Protein AF-A0A9P7K162-F1 (afdb_monomer)

Structure (mmCIF, N/CA/C/O backbone):
data_AF-A0A9P7K162-F1
#
_entry.id   AF-A0A9P7K162-F1
#
loop_
_atom_site.group_PDB
_atom_site.id
_atom_site.type_symbol
_atom_site.label_atom_id
_atom_site.label_alt_id
_atom_site.label_comp_id
_atom_site.label_asym_id
_atom_site.label_entity_id
_atom_site.label_seq_id
_atom_site.pdbx_PDB_ins_code
_atom_site.Cartn_x
_atom_site.Cartn_y
_atom_site.Cartn_z
_atom_site.occupancy
_atom_site.B_iso_or_equiv
_atom_site.auth_seq_id
_atom_site.auth_comp_id
_atom_site.auth_asym_id
_atom_site.auth_atom_id
_atom_site.pdbx_PDB_model_num
ATOM 1 N N . MET A 1 1 ? -7.505 -52.583 -30.368 1.00 38.47 1 MET A N 1
ATOM 2 C CA . MET A 1 1 ? -8.325 -51.410 -29.999 1.00 38.47 1 MET A CA 1
ATOM 3 C C . MET A 1 1 ? -7.820 -50.864 -28.676 1.00 38.47 1 MET A C 1
ATOM 5 O O . MET A 1 1 ? -8.113 -51.449 -27.647 1.00 38.47 1 MET A O 1
ATOM 9 N N . ILE A 1 2 ? -7.042 -49.783 -28.712 1.00 32.56 2 ILE A N 1
ATOM 10 C CA . ILE A 1 2 ? -6.886 -48.857 -27.585 1.00 32.56 2 ILE A CA 1
ATOM 11 C C . ILE A 1 2 ? -6.979 -47.473 -28.225 1.00 32.56 2 ILE A C 1
ATOM 13 O O . ILE A 1 2 ? -6.066 -47.031 -28.917 1.00 32.56 2 ILE A O 1
ATOM 17 N N . THR A 1 3 ? -8.145 -46.851 -28.108 1.00 40.03 3 THR A N 1
ATOM 18 C CA . THR A 1 3 ? -8.385 -45.465 -28.507 1.00 40.03 3 THR A CA 1
ATOM 19 C C . THR A 1 3 ? -7.685 -44.563 -27.498 1.00 40.03 3 THR A C 1
ATOM 21 O O . THR A 1 3 ? -8.200 -44.341 -26.403 1.00 40.03 3 THR A O 1
ATOM 24 N N . GLY A 1 4 ? -6.489 -44.083 -27.840 1.00 37.25 4 GLY A N 1
ATOM 25 C CA . GLY A 1 4 ? -5.822 -43.023 -27.091 1.00 37.25 4 GLY A CA 1
ATOM 26 C C . GLY A 1 4 ? -6.618 -41.733 -27.252 1.00 37.25 4 GLY A C 1
ATOM 27 O O . GLY A 1 4 ? -6.646 -41.154 -28.335 1.00 37.25 4 GLY A O 1
ATOM 28 N N . LEU A 1 5 ? -7.310 -41.325 -26.190 1.00 39.50 5 LEU A N 1
ATOM 29 C CA . LEU A 1 5 ? -7.964 -40.026 -26.082 1.00 39.50 5 LEU A CA 1
ATOM 30 C C . LEU A 1 5 ? -6.935 -38.937 -26.395 1.00 39.50 5 LEU A C 1
ATOM 32 O O . LEU A 1 5 ? -5.972 -38.748 -25.653 1.00 39.50 5 LEU A O 1
ATOM 36 N N . GLY A 1 6 ? -7.129 -38.249 -27.519 1.00 42.94 6 GLY A N 1
ATOM 37 C CA . GLY A 1 6 ? -6.360 -37.072 -27.886 1.00 42.94 6 GLY A CA 1
ATOM 38 C C . GLY A 1 6 ? -6.655 -35.948 -26.904 1.00 42.94 6 GLY A C 1
ATOM 39 O O . GLY A 1 6 ? -7.549 -35.136 -27.135 1.00 42.94 6 GLY A O 1
ATOM 40 N N . PHE A 1 7 ? -5.905 -35.896 -25.808 1.00 40.34 7 PHE A N 1
ATOM 41 C CA . PHE A 1 7 ? -5.784 -34.684 -25.015 1.00 40.34 7 PHE A CA 1
ATOM 42 C C . PHE A 1 7 ? -5.061 -33.653 -25.887 1.00 40.34 7 PHE A C 1
ATOM 44 O O . PHE A 1 7 ? -3.840 -33.664 -26.007 1.00 40.34 7 PHE A O 1
ATOM 51 N N . ARG A 1 8 ? -5.825 -32.785 -26.559 1.00 44.56 8 ARG A N 1
ATOM 52 C CA . ARG A 1 8 ? -5.277 -31.532 -27.081 1.00 44.56 8 ARG A CA 1
ATOM 53 C C . ARG A 1 8 ? -4.896 -30.697 -25.866 1.00 44.56 8 ARG A C 1
ATOM 55 O O . ARG A 1 8 ? -5.779 -30.244 -25.142 1.00 44.56 8 ARG A O 1
ATOM 62 N N . GLU A 1 9 ? -3.599 -30.529 -25.632 1.00 55.94 9 GLU A N 1
ATOM 63 C CA . GLU A 1 9 ? -3.117 -29.518 -24.695 1.00 55.94 9 GLU A CA 1
ATOM 64 C C . GLU A 1 9 ? -3.752 -28.167 -25.074 1.00 55.94 9 GLU A C 1
ATOM 66 O O . GLU A 1 9 ? -3.799 -27.829 -26.264 1.00 55.94 9 GLU A O 1
ATOM 71 N N . PRO A 1 10 ? -4.310 -27.411 -24.112 1.00 58.62 10 PRO A N 1
ATOM 72 C CA . PRO A 1 10 ? -4.940 -26.138 -24.416 1.00 58.62 10 PRO A CA 1
ATOM 73 C C . PRO A 1 10 ? -3.880 -25.175 -24.954 1.00 58.62 10 PRO A C 1
ATOM 75 O O . PRO A 1 10 ? -2.989 -24.726 -24.233 1.00 58.62 10 PRO A O 1
ATOM 78 N N . MET A 1 11 ? -3.967 -24.862 -26.246 1.00 58.84 11 MET A N 1
ATOM 79 C CA . MET A 1 11 ? -3.062 -23.918 -26.883 1.00 58.84 11 MET A CA 1
ATOM 80 C C . MET A 1 11 ? -3.394 -22.502 -26.402 1.00 58.84 11 MET A C 1
ATOM 82 O O . MET A 1 11 ? -4.433 -21.940 -26.740 1.00 58.84 11 MET A O 1
ATOM 86 N N . VAL A 1 12 ? -2.515 -21.931 -25.577 1.00 61.34 12 VAL A N 1
ATOM 87 C CA . VAL A 1 12 ? -2.727 -20.617 -24.939 1.00 61.34 12 VAL A CA 1
ATOM 88 C C . VAL A 1 12 ? -2.515 -19.450 -25.925 1.00 61.34 12 VAL A C 1
ATOM 90 O O . VAL A 1 12 ? -3.065 -18.353 -25.749 1.00 61.34 12 VAL A O 1
ATOM 93 N N . ASP A 1 13 ? -1.725 -19.662 -26.983 1.00 63.75 13 ASP A N 1
ATOM 94 C CA . ASP A 1 13 ? -1.467 -18.670 -28.031 1.00 63.75 13 ASP A CA 1
ATOM 95 C C . ASP A 1 13 ? -1.077 -19.314 -29.370 1.00 63.75 13 ASP A C 1
ATOM 97 O O . ASP A 1 13 ? -0.232 -20.202 -29.398 1.00 63.75 13 ASP A O 1
ATOM 101 N N . GLU A 1 14 ? -1.667 -18.830 -30.468 1.00 63.38 14 GLU A N 1
ATOM 102 C CA . GLU A 1 14 ? -1.291 -19.176 -31.851 1.00 63.38 14 GLU A CA 1
ATOM 103 C C . GLU A 1 14 ? -0.016 -18.455 -32.300 1.00 63.38 14 GLU A C 1
ATOM 105 O O . GLU A 1 14 ? 0.710 -18.935 -33.168 1.00 63.38 14 GLU A O 1
ATOM 110 N N . ILE A 1 15 ? 0.267 -17.291 -31.707 1.00 66.81 15 ILE A N 1
ATOM 111 C CA . ILE A 1 15 ? 1.373 -16.424 -32.102 1.00 66.81 15 ILE A CA 1
ATOM 112 C C . ILE A 1 15 ? 2.382 -16.402 -30.961 1.00 66.81 15 ILE A C 1
ATOM 114 O O . ILE A 1 15 ? 2.087 -15.909 -29.872 1.00 66.81 15 ILE A O 1
ATOM 118 N N . GLY A 1 16 ? 3.591 -16.899 -31.214 1.00 73.12 16 GLY A N 1
ATOM 119 C CA . GLY A 1 16 ? 4.695 -16.855 -30.256 1.00 73.12 16 GLY A CA 1
ATOM 120 C C . GLY A 1 16 ? 5.197 -15.434 -29.956 1.00 73.12 16 GLY A C 1
ATOM 121 O O . GLY A 1 16 ? 4.503 -14.426 -30.122 1.00 73.12 16 GLY A O 1
ATOM 122 N N . CYS A 1 17 ? 6.438 -15.341 -29.500 1.00 83.62 17 CYS A N 1
ATOM 123 C CA . CYS A 1 17 ? 7.156 -14.080 -29.334 1.00 83.62 17 CYS A CA 1
ATOM 124 C C . CYS A 1 17 ? 8.515 -14.154 -30.034 1.00 83.62 17 CYS A C 1
ATOM 126 O O . CYS A 1 17 ? 8.957 -15.232 -30.434 1.00 83.62 17 CYS A O 1
ATOM 128 N N . GLY A 1 18 ? 9.186 -13.009 -30.166 1.00 84.19 18 GLY A N 1
ATOM 129 C CA . GLY A 1 18 ? 10.559 -12.971 -30.668 1.00 84.19 18 GLY A CA 1
ATOM 130 C C . GLY A 1 18 ? 11.525 -13.774 -29.789 1.00 84.19 18 GLY A C 1
ATOM 131 O O . GLY A 1 18 ? 11.251 -14.044 -28.613 1.00 84.19 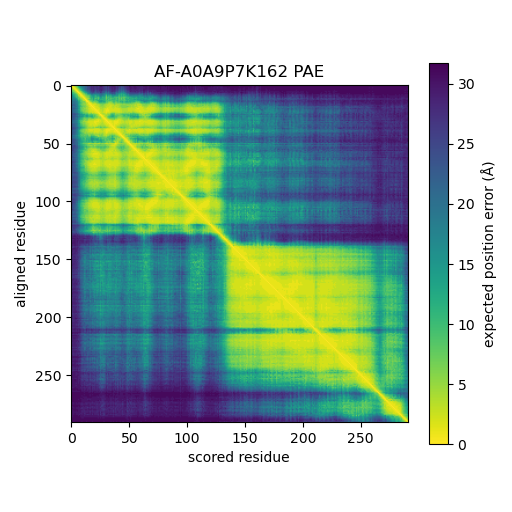18 GLY A O 1
ATOM 132 N N . LEU A 1 19 ? 12.678 -14.140 -30.355 1.00 85.12 19 LEU A N 1
ATOM 133 C CA . L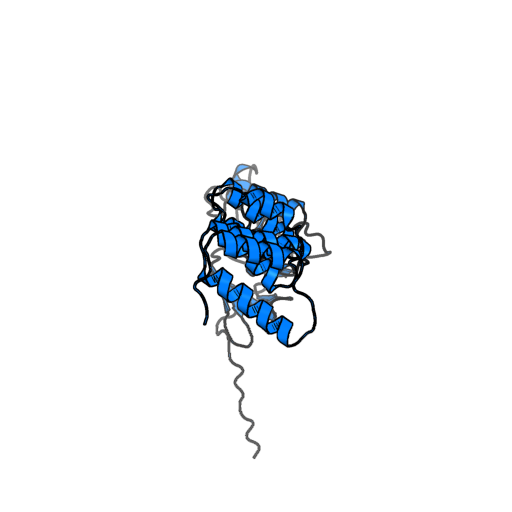EU A 1 19 ? 13.764 -14.776 -29.608 1.00 85.12 19 LEU A CA 1
ATOM 134 C C . LEU A 1 19 ? 14.171 -13.889 -28.419 1.00 85.12 19 LEU A C 1
ATOM 136 O O . LEU A 1 19 ? 14.244 -12.671 -28.551 1.00 85.12 19 LEU A O 1
ATOM 140 N N . GLY A 1 20 ? 14.386 -14.488 -27.247 1.00 84.88 20 GLY A N 1
ATOM 141 C CA . GLY A 1 20 ? 14.725 -13.752 -26.022 1.00 84.88 20 GLY A CA 1
ATOM 142 C C . GLY A 1 20 ? 13.557 -12.996 -25.374 1.00 84.88 20 GLY A C 1
ATOM 143 O O . GLY A 1 20 ? 13.725 -12.447 -24.289 1.00 84.88 20 GLY A O 1
ATOM 144 N N . CYS A 1 21 ? 12.364 -12.988 -25.981 1.00 91.25 21 CYS A N 1
ATOM 145 C CA . CYS A 1 21 ? 11.180 -12.289 -25.470 1.00 91.25 21 CYS A CA 1
ATOM 146 C C . CYS A 1 21 ? 10.221 -13.191 -24.669 1.00 91.25 21 CYS A C 1
ATOM 148 O O . CYS A 1 21 ? 9.067 -12.818 -24.463 1.00 91.25 21 CYS A O 1
ATOM 150 N N . ALA A 1 22 ? 10.682 -14.347 -24.185 1.00 90.62 22 ALA A N 1
ATOM 151 C CA . ALA A 1 22 ? 9.946 -15.193 -23.246 1.00 90.62 22 ALA A CA 1
ATOM 152 C C . ALA A 1 22 ? 10.809 -15.558 -22.033 1.00 90.62 22 ALA A C 1
ATOM 154 O O . ALA A 1 22 ? 11.989 -15.865 -22.179 1.00 90.62 22 ALA A O 1
ATOM 155 N N . THR A 1 23 ? 10.209 -15.567 -20.841 1.00 89.62 23 THR A N 1
ATOM 156 C CA . THR A 1 23 ? 10.862 -15.997 -19.594 1.00 89.62 23 THR A CA 1
ATOM 157 C C . THR A 1 23 ? 9.848 -16.623 -18.638 1.00 89.62 23 THR A C 1
ATOM 159 O O . THR A 1 23 ? 8.688 -16.217 -18.602 1.00 89.62 23 THR A O 1
ATOM 162 N N . MET A 1 24 ? 10.276 -17.579 -17.814 1.00 86.00 24 MET A N 1
ATOM 163 C CA . MET A 1 24 ? 9.453 -18.099 -16.715 1.00 86.00 24 MET A CA 1
ATOM 164 C C . MET A 1 24 ? 9.574 -17.193 -15.496 1.00 86.00 24 MET A C 1
ATOM 166 O O . MET A 1 24 ? 10.672 -17.013 -14.980 1.00 86.00 24 MET A O 1
ATOM 170 N N . GLY A 1 25 ? 8.465 -16.652 -14.991 1.00 77.25 25 GLY A N 1
ATOM 171 C CA . GLY A 1 25 ? 8.479 -15.882 -13.751 1.00 77.25 25 GLY A CA 1
ATOM 172 C C . GLY A 1 25 ? 8.755 -16.791 -12.553 1.00 77.25 25 GLY A C 1
ATOM 173 O O . GLY A 1 25 ? 7.840 -17.465 -12.087 1.00 77.25 25 GLY A O 1
ATOM 174 N N . ARG A 1 26 ? 9.991 -16.789 -12.026 1.00 64.75 26 ARG A N 1
ATOM 175 C CA . ARG A 1 26 ? 10.429 -17.709 -10.9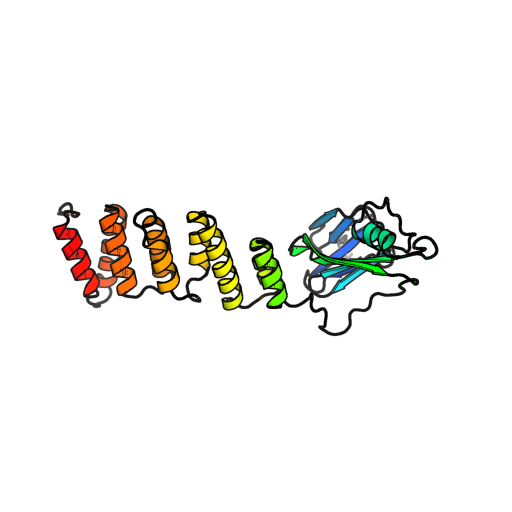47 1.00 64.75 26 ARG A CA 1
ATOM 176 C C . ARG A 1 26 ? 9.490 -17.775 -9.736 1.00 64.75 26 ARG A C 1
ATOM 178 O O . ARG A 1 26 ? 9.353 -18.843 -9.156 1.00 64.75 26 ARG A O 1
ATOM 185 N N . ARG A 1 27 ? 8.865 -16.659 -9.347 1.00 64.69 27 ARG A N 1
ATOM 186 C CA . ARG A 1 27 ? 7.907 -16.595 -8.223 1.00 64.69 27 ARG A CA 1
ATOM 187 C C . ARG A 1 27 ? 6.440 -16.552 -8.647 1.00 64.69 27 ARG A C 1
ATOM 189 O O . ARG A 1 27 ? 5.568 -16.820 -7.835 1.00 64.69 27 ARG A O 1
ATOM 196 N N . MET A 1 28 ? 6.163 -16.204 -9.901 1.00 62.38 28 MET A N 1
ATOM 197 C CA . MET A 1 28 ? 4.799 -15.971 -10.386 1.00 62.38 28 MET A CA 1
ATOM 198 C C . MET A 1 28 ? 4.143 -17.225 -10.971 1.00 62.38 28 MET A C 1
ATOM 200 O O . MET A 1 28 ? 2.987 -17.127 -11.367 1.00 62.38 28 MET A O 1
ATOM 204 N N . SER A 1 29 ? 4.895 -18.331 -11.105 1.00 73.19 29 SER A N 1
ATOM 205 C CA . SER A 1 29 ? 4.476 -19.603 -11.730 1.00 73.19 29 SER A CA 1
ATOM 206 C C . SER A 1 29 ? 3.803 -19.458 -13.106 1.00 73.19 29 SER A C 1
ATOM 208 O O . SER A 1 29 ? 3.145 -20.373 -13.591 1.00 73.19 29 SER A O 1
ATOM 210 N N . ASN A 1 30 ? 4.029 -18.323 -13.770 1.00 81.94 30 ASN A N 1
ATOM 211 C CA . ASN A 1 30 ? 3.489 -17.984 -15.078 1.00 81.94 30 ASN A CA 1
ATOM 212 C C . ASN A 1 30 ? 4.646 -17.779 -16.061 1.00 81.94 30 ASN A C 1
ATOM 214 O O . ASN A 1 30 ? 5.697 -17.229 -15.706 1.00 81.94 30 ASN A O 1
ATOM 218 N N . MET A 1 31 ? 4.427 -18.162 -17.313 1.00 86.94 31 MET A N 1
ATOM 219 C CA . MET A 1 31 ? 5.281 -17.770 -18.425 1.00 86.94 31 MET A CA 1
ATOM 220 C C . MET A 1 31 ? 4.987 -16.315 -18.789 1.00 86.94 31 MET A C 1
ATOM 222 O O . MET A 1 31 ? 3.833 -15.900 -18.857 1.00 86.94 31 MET A O 1
ATOM 226 N N . VAL A 1 32 ? 6.024 -15.528 -19.037 1.00 89.56 32 VAL A N 1
ATOM 227 C CA . VAL A 1 32 ? 5.910 -14.132 -19.456 1.00 89.56 32 VAL A CA 1
ATOM 228 C C . VAL A 1 32 ? 6.382 -14.025 -20.894 1.00 89.56 32 VAL A C 1
ATOM 230 O O . VAL A 1 32 ? 7.481 -14.474 -21.208 1.00 89.56 32 VAL A O 1
ATOM 233 N N . THR A 1 33 ? 5.570 -13.417 -21.757 1.00 90.12 33 THR A N 1
ATOM 234 C CA . THR A 1 33 ? 5.914 -13.160 -23.161 1.00 90.12 33 THR A CA 1
ATOM 235 C C . THR A 1 33 ? 5.839 -11.669 -23.474 1.00 90.12 33 THR A C 1
ATOM 237 O O . THR A 1 33 ? 4.883 -10.976 -23.125 1.00 90.12 33 THR A O 1
ATOM 240 N N . ALA A 1 34 ? 6.870 -11.155 -24.131 1.00 89.25 34 ALA A N 1
ATOM 241 C CA . ALA A 1 34 ? 6.977 -9.784 -24.598 1.00 89.25 34 ALA A CA 1
ATOM 242 C C . ALA A 1 34 ? 6.682 -9.724 -26.102 1.00 89.25 34 ALA A C 1
ATOM 244 O O . ALA A 1 34 ? 7.310 -10.414 -26.900 1.00 89.25 34 ALA A O 1
ATOM 245 N N . LYS A 1 35 ? 5.734 -8.870 -26.492 1.00 87.06 35 LYS A N 1
ATOM 246 C CA . LYS A 1 35 ? 5.366 -8.604 -27.892 1.00 87.06 35 LYS A CA 1
ATOM 247 C C . LYS A 1 35 ? 5.268 -7.103 -28.126 1.00 87.06 35 LYS A C 1
ATOM 249 O O . LYS A 1 35 ? 5.179 -6.342 -27.165 1.00 87.06 35 LYS A O 1
ATOM 254 N N . ASP A 1 36 ? 5.211 -6.654 -29.372 1.00 81.88 36 ASP A N 1
ATOM 255 C CA . ASP A 1 36 ? 5.223 -5.221 -29.716 1.00 81.88 36 ASP A CA 1
ATOM 256 C C . ASP A 1 36 ? 4.238 -4.389 -28.888 1.00 81.88 36 ASP A C 1
ATOM 258 O O . ASP A 1 36 ? 4.606 -3.365 -28.318 1.00 81.88 36 ASP A O 1
ATOM 262 N N . LYS A 1 37 ? 3.012 -4.895 -28.713 1.00 81.44 37 LYS A N 1
ATOM 263 C CA . LYS A 1 37 ? 1.932 -4.185 -28.015 1.00 81.44 37 LYS A CA 1
ATOM 264 C C . LYS A 1 37 ? 1.959 -4.307 -26.485 1.00 81.44 37 LYS A C 1
ATOM 266 O O . LYS A 1 37 ? 1.255 -3.550 -25.816 1.00 81.44 37 LYS A O 1
ATOM 271 N N . GLY A 1 38 ? 2.747 -5.215 -25.905 1.00 87.75 38 GLY A N 1
ATOM 272 C CA . GLY A 1 38 ? 2.771 -5.373 -24.451 1.00 87.75 38 GLY A CA 1
ATOM 273 C C . GLY A 1 38 ? 3.470 -6.614 -23.915 1.00 87.75 38 GLY A C 1
ATOM 274 O O . GLY A 1 38 ? 4.144 -7.352 -24.631 1.00 87.75 38 GLY A O 1
ATOM 275 N N . ILE A 1 39 ? 3.308 -6.804 -22.610 1.00 89.38 39 ILE A N 1
ATOM 276 C CA . ILE A 1 39 ? 3.844 -7.924 -21.836 1.00 89.38 39 ILE A CA 1
ATOM 277 C C . ILE A 1 39 ? 2.663 -8.754 -21.346 1.00 89.38 39 ILE A C 1
ATOM 279 O O . ILE A 1 39 ? 1.754 -8.214 -20.714 1.00 89.38 39 ILE A O 1
ATOM 283 N N . PHE A 1 40 ? 2.678 -10.048 -21.640 1.00 87.44 40 PHE A N 1
ATOM 284 C CA . PHE A 1 40 ? 1.586 -10.981 -21.389 1.00 87.44 40 PHE A CA 1
ATOM 285 C C . PHE A 1 40 ? 2.029 -12.062 -20.408 1.00 87.44 40 PHE A C 1
ATOM 287 O O . PHE A 1 40 ? 3.136 -12.586 -20.519 1.00 87.44 40 PHE A O 1
ATOM 294 N N . PHE A 1 41 ? 1.146 -12.409 -19.475 1.00 86.75 41 PHE A N 1
ATOM 295 C CA . PHE A 1 41 ? 1.360 -13.475 -18.502 1.00 86.75 41 PHE A CA 1
ATOM 296 C C . PHE A 1 41 ? 0.474 -14.655 -18.882 1.00 86.75 41 PHE A C 1
ATOM 298 O O . PHE A 1 41 ? -0.743 -14.518 -18.964 1.00 86.75 41 PHE A O 1
ATOM 305 N N . CYS A 1 42 ? 1.083 -15.806 -19.114 1.00 83.31 42 CYS A N 1
ATOM 306 C CA . CYS A 1 42 ? 0.417 -17.042 -19.492 1.00 83.31 42 CYS A CA 1
ATOM 307 C C . CYS A 1 42 ? 0.561 -18.044 -18.342 1.00 83.31 42 CYS A C 1
ATOM 309 O O . CYS A 1 42 ? 1.679 -18.342 -17.919 1.00 83.31 42 CYS A O 1
ATOM 311 N N . SER A 1 43 ? -0.557 -18.551 -17.830 1.00 76.88 43 SER A N 1
ATOM 312 C CA . SER A 1 43 ? -0.594 -19.701 -16.923 1.00 76.88 43 SER A CA 1
ATOM 313 C C . SER A 1 43 ? -1.062 -20.949 -17.672 1.00 76.88 43 SER A C 1
ATOM 315 O O . SER A 1 43 ? -1.521 -20.873 -18.813 1.00 76.88 43 SER A O 1
ATOM 317 N N . THR A 1 44 ? -0.991 -22.103 -17.010 1.00 70.56 44 THR A N 1
ATOM 318 C CA . THR A 1 44 ? -1.596 -23.361 -17.484 1.00 70.56 44 THR A CA 1
ATOM 319 C C . THR A 1 44 ? -3.118 -23.268 -17.646 1.00 70.56 44 THR A C 1
ATOM 321 O O . THR A 1 44 ? -3.708 -24.060 -18.370 1.00 70.56 44 THR A O 1
ATOM 324 N N . GLU A 1 45 ? -3.747 -22.288 -16.996 1.00 71.69 45 GLU A N 1
ATOM 325 C CA . GLU A 1 45 ? -5.191 -22.031 -17.022 1.00 71.69 45 GLU A CA 1
ATOM 326 C C . GLU A 1 45 ? -5.601 -20.993 -18.087 1.00 71.69 45 GLU A C 1
ATOM 328 O O . GLU A 1 45 ? -6.790 -20.744 -18.275 1.00 71.69 45 GLU A O 1
ATOM 333 N N . GLY A 1 46 ? -4.642 -20.374 -18.790 1.00 67.44 46 GLY A N 1
ATOM 334 C CA . GLY A 1 46 ? -4.899 -19.401 -19.856 1.00 67.44 46 GLY A CA 1
ATOM 335 C C . GLY A 1 46 ? -4.118 -18.089 -19.722 1.00 67.44 46 GLY A C 1
ATOM 336 O O . GLY A 1 46 ? -3.093 -17.998 -19.044 1.00 67.44 46 GLY A O 1
A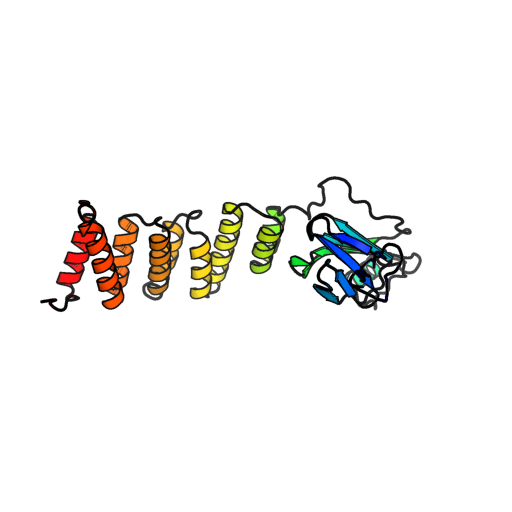TOM 337 N N . ARG A 1 47 ? -4.582 -17.038 -20.413 1.00 66.12 47 ARG A N 1
ATOM 338 C CA . ARG A 1 47 ? -3.949 -15.706 -20.369 1.00 66.12 47 ARG A CA 1
ATOM 339 C C . ARG A 1 47 ? -4.417 -14.905 -19.155 1.00 66.12 47 ARG A C 1
ATOM 341 O O . ARG A 1 47 ? -5.608 -14.806 -18.878 1.00 66.12 47 ARG A O 1
ATOM 348 N N . ARG A 1 48 ? -3.462 -14.291 -18.463 1.00 66.56 48 ARG A N 1
ATOM 349 C CA . ARG A 1 48 ? -3.630 -13.410 -17.297 1.00 66.56 48 ARG A CA 1
ATOM 350 C C . ARG A 1 48 ? -3.422 -11.933 -17.718 1.00 66.56 48 ARG A C 1
ATOM 352 O O . ARG A 1 48 ? -3.258 -11.678 -18.915 1.00 66.56 48 ARG A O 1
ATOM 359 N N . PRO A 1 49 ? -3.469 -10.939 -16.797 1.00 65.00 49 PRO A N 1
ATOM 360 C CA . PRO A 1 49 ? -3.385 -9.522 -17.151 1.00 65.00 49 PRO A CA 1
ATOM 361 C C . PRO A 1 49 ? -2.177 -9.209 -18.034 1.00 65.00 49 PRO A C 1
ATOM 363 O O . PRO A 1 49 ? -1.089 -9.734 -17.810 1.00 65.00 49 PRO A O 1
ATOM 366 N N . CYS A 1 50 ? -2.363 -8.327 -19.015 1.00 76.94 50 CYS A N 1
ATOM 367 C CA . CYS A 1 50 ? -1.279 -7.808 -19.840 1.00 76.94 50 CYS A CA 1
ATOM 368 C C . CYS A 1 50 ? -0.952 -6.360 -19.462 1.00 76.94 50 CYS A C 1
ATOM 370 O O . CYS A 1 50 ? -1.852 -5.568 -19.175 1.00 76.94 50 CYS A O 1
ATOM 372 N N . TYR A 1 51 ? 0.325 -5.989 -19.527 1.00 82.69 51 TYR A N 1
ATOM 373 C CA . TYR A 1 51 ? 0.741 -4.591 -19.416 1.00 82.69 51 TYR A CA 1
ATOM 374 C C . TYR A 1 51 ? 0.996 -4.030 -20.804 1.00 82.69 51 TYR A C 1
ATOM 376 O O . TYR A 1 51 ? 1.827 -4.549 -21.555 1.00 82.69 51 TYR A O 1
ATOM 384 N N . ALA A 1 52 ? 0.287 -2.953 -21.136 1.00 82.00 52 ALA A N 1
ATOM 385 C CA . ALA A 1 52 ? 0.554 -2.198 -22.347 1.00 82.00 52 ALA A CA 1
ATOM 386 C C . ALA A 1 52 ? 1.948 -1.569 -22.240 1.00 82.00 52 ALA A C 1
ATOM 388 O O . ALA A 1 52 ? 2.223 -0.758 -21.358 1.00 82.00 52 ALA A O 1
ATOM 389 N N . TYR A 1 53 ? 2.836 -1.961 -23.145 1.00 81.75 53 TYR A N 1
ATOM 390 C CA . TYR A 1 53 ? 4.181 -1.414 -23.250 1.00 81.75 53 TYR A CA 1
ATOM 391 C C . TYR A 1 53 ? 4.575 -1.455 -24.720 1.00 81.75 53 TYR A C 1
ATOM 393 O O . TYR A 1 53 ? 4.955 -2.506 -25.229 1.00 81.75 53 TYR A O 1
ATOM 401 N N . GLN A 1 54 ? 4.422 -0.320 -25.401 1.00 78.50 54 GLN A N 1
ATOM 402 C CA . GLN A 1 54 ? 4.467 -0.216 -26.866 1.00 78.50 54 GLN A CA 1
ATOM 403 C C . GLN A 1 54 ? 5.878 -0.122 -27.461 1.00 78.50 54 GLN A C 1
ATOM 405 O O . GLN A 1 54 ? 6.037 -0.106 -28.675 1.00 78.50 54 GLN A O 1
ATOM 410 N N . TRP A 1 55 ? 6.914 -0.032 -26.629 1.00 80.06 55 TRP A N 1
ATOM 411 C CA . TRP A 1 55 ? 8.291 0.012 -27.117 1.00 80.06 55 TRP A CA 1
ATOM 412 C C . TRP A 1 55 ? 8.730 -1.356 -27.625 1.00 80.06 55 TRP A C 1
ATOM 414 O O . TRP A 1 55 ? 8.407 -2.367 -27.000 1.00 80.06 55 TRP A O 1
ATOM 424 N N . THR A 1 56 ? 9.508 -1.396 -28.704 1.00 84.19 56 THR A N 1
ATOM 425 C CA . THR A 1 56 ? 10.114 -2.635 -29.204 1.00 84.19 56 THR A CA 1
ATOM 426 C C . THR A 1 56 ? 10.994 -3.265 -28.126 1.00 84.19 56 THR A C 1
ATOM 428 O O . THR A 1 56 ? 11.694 -2.565 -27.391 1.00 84.19 56 THR A O 1
ATOM 431 N N . LYS A 1 57 ? 10.925 -4.591 -28.005 1.00 89.50 57 LYS A N 1
ATOM 432 C CA . LYS A 1 57 ? 11.605 -5.379 -26.971 1.00 89.50 57 LYS A CA 1
ATOM 433 C C . LYS A 1 57 ? 12.509 -6.392 -27.663 1.00 89.50 57 LYS A C 1
ATOM 435 O O . LYS A 1 57 ? 12.040 -7.100 -28.544 1.00 89.50 57 LYS A O 1
ATOM 440 N N . SER A 1 58 ? 13.786 -6.414 -27.303 1.00 89.00 58 SER A N 1
ATOM 441 C CA . SER A 1 58 ? 14.760 -7.398 -27.791 1.00 89.00 58 SER A CA 1
ATOM 442 C C . SER A 1 58 ? 14.880 -8.578 -26.836 1.00 89.00 58 SER A C 1
ATOM 444 O O . SER A 1 58 ? 15.075 -9.706 -27.279 1.00 89.00 58 SER A O 1
ATOM 446 N N . SER A 1 59 ? 14.732 -8.339 -25.531 1.00 89.12 59 SER A N 1
ATOM 447 C CA . SER A 1 59 ? 14.712 -9.407 -24.540 1.00 89.12 59 SER A CA 1
ATOM 448 C C . SER A 1 59 ? 13.885 -9.069 -23.305 1.00 89.12 59 SER A C 1
ATOM 450 O O . SER A 1 59 ? 13.633 -7.903 -22.973 1.00 89.12 59 SER A O 1
ATOM 452 N N . ILE A 1 60 ? 13.446 -10.126 -22.624 1.00 90.38 60 ILE A N 1
ATOM 453 C CA . ILE A 1 60 ? 12.826 -10.060 -21.308 1.00 90.38 60 ILE A CA 1
ATOM 454 C C . ILE A 1 60 ? 13.414 -11.141 -20.406 1.00 90.38 60 ILE A C 1
ATOM 456 O O . ILE A 1 60 ? 13.536 -12.299 -20.795 1.00 90.38 60 ILE A O 1
ATOM 460 N N . GLN A 1 61 ? 13.755 -10.766 -19.181 1.00 88.81 61 GLN A N 1
ATOM 461 C CA . GLN A 1 61 ? 14.264 -11.690 -18.174 1.00 88.81 61 GLN A CA 1
ATOM 462 C C . GLN A 1 61 ? 13.537 -11.466 -16.855 1.00 88.81 61 GLN A C 1
ATOM 464 O O . GLN A 1 61 ? 13.262 -10.332 -16.464 1.00 88.81 61 GLN A O 1
ATOM 469 N N . SER A 1 62 ? 13.233 -12.546 -16.144 1.00 87.38 62 SER A N 1
ATOM 470 C CA . SER A 1 62 ? 12.675 -12.454 -14.795 1.00 87.38 62 SER A CA 1
ATOM 471 C C . SER A 1 62 ? 13.775 -12.522 -13.742 1.00 87.38 62 SER A C 1
ATOM 473 O O . SER A 1 62 ? 14.591 -13.448 -13.759 1.00 87.38 62 SER A O 1
ATOM 475 N N . HIS A 1 63 ? 13.722 -11.625 -12.764 1.00 80.69 63 HIS A N 1
ATOM 476 C CA . HIS A 1 63 ? 14.542 -11.693 -11.563 1.00 80.69 63 HIS A CA 1
ATOM 477 C C . HIS A 1 63 ? 13.687 -11.407 -10.325 1.00 80.69 63 HIS A C 1
ATOM 479 O O . HIS A 1 63 ? 13.191 -10.296 -10.148 1.00 80.69 63 HIS A O 1
ATOM 485 N N . LEU A 1 64 ? 13.524 -12.408 -9.453 1.00 78.94 64 LEU A N 1
ATOM 486 C CA . LEU A 1 64 ? 12.613 -12.354 -8.302 1.00 78.94 64 LEU A CA 1
ATOM 487 C C . LEU A 1 64 ? 11.190 -11.941 -8.731 1.00 78.94 64 LEU A C 1
ATOM 489 O O . LEU A 1 64 ? 10.552 -12.674 -9.485 1.00 78.94 64 LEU A O 1
ATOM 493 N N . ASN A 1 65 ? 10.716 -10.786 -8.255 1.00 79.94 65 ASN A N 1
ATOM 494 C CA . ASN A 1 65 ? 9.414 -10.203 -8.589 1.00 79.94 65 ASN A CA 1
ATOM 495 C C . ASN A 1 65 ? 9.499 -9.196 -9.750 1.00 79.94 65 ASN A C 1
ATOM 497 O O . ASN A 1 65 ? 8.494 -8.609 -10.117 1.00 79.94 65 ASN A O 1
ATOM 501 N N . TYR A 1 66 ? 10.681 -8.968 -10.325 1.00 85.31 66 TYR A N 1
ATOM 502 C CA . TYR A 1 66 ? 10.901 -7.970 -11.366 1.00 85.31 66 TYR A CA 1
ATOM 503 C C . TYR A 1 66 ? 11.055 -8.603 -12.750 1.00 85.31 66 TYR A C 1
ATOM 505 O O . TYR A 1 66 ? 11.584 -9.706 -12.915 1.00 85.31 66 TYR A O 1
ATOM 513 N N . LEU A 1 67 ? 10.638 -7.846 -13.757 1.00 89.31 67 LEU A N 1
ATOM 514 C CA . LEU A 1 67 ? 10.907 -8.074 -15.164 1.00 89.31 67 LEU A CA 1
ATOM 515 C C . LEU A 1 67 ? 11.935 -7.057 -15.641 1.00 89.31 67 LEU A C 1
ATOM 517 O O . LEU A 1 67 ? 11.729 -5.849 -15.540 1.00 89.31 67 LEU A O 1
ATOM 521 N N . VAL A 1 68 ? 13.032 -7.560 -16.183 1.00 89.81 68 VAL A N 1
ATOM 522 C CA . VAL A 1 68 ? 14.030 -6.770 -16.889 1.00 89.81 68 VAL A CA 1
ATOM 523 C C . VAL A 1 68 ? 13.658 -6.785 -18.362 1.00 89.81 68 VAL A C 1
ATOM 525 O O . VAL A 1 68 ? 13.593 -7.847 -18.975 1.00 89.81 68 VAL A O 1
ATOM 528 N N . ILE A 1 69 ? 13.367 -5.612 -18.910 1.00 91.38 69 ILE A N 1
ATOM 529 C CA . ILE A 1 69 ? 12.920 -5.421 -20.288 1.00 91.38 69 ILE A CA 1
ATOM 530 C C . ILE A 1 69 ? 13.990 -4.616 -21.011 1.00 91.38 69 ILE A C 1
ATOM 532 O O . ILE A 1 69 ? 14.329 -3.512 -20.576 1.00 91.38 69 ILE A O 1
ATOM 536 N N . VAL A 1 70 ? 14.484 -5.150 -22.122 1.00 90.69 70 VAL A N 1
ATOM 537 C CA . VAL A 1 70 ? 15.535 -4.520 -22.924 1.00 90.69 70 VAL A CA 1
ATOM 538 C C . VAL A 1 70 ? 14.970 -4.169 -24.295 1.00 90.69 70 VAL A C 1
ATOM 540 O O . VAL A 1 70 ? 14.252 -4.964 -24.905 1.00 90.69 70 VAL A O 1
ATOM 543 N N . SER A 1 71 ? 15.248 -2.958 -24.774 1.00 90.69 71 SER A N 1
ATOM 544 C CA . SER A 1 71 ? 14.942 -2.571 -26.153 1.00 90.69 71 SER A CA 1
ATOM 545 C C . SER A 1 71 ? 16.029 -3.068 -27.113 1.00 90.69 71 SER A C 1
ATOM 547 O O . SER A 1 71 ? 17.183 -3.211 -26.701 1.00 90.69 71 SER A O 1
ATOM 549 N N . PRO A 1 72 ? 15.730 -3.266 -28.410 1.00 89.06 72 PRO A N 1
ATOM 550 C CA . PRO A 1 72 ? 16.797 -3.344 -29.405 1.00 89.06 72 PRO A CA 1
ATOM 551 C C . PRO A 1 72 ? 17.623 -2.044 -29.396 1.00 89.06 72 PRO A C 1
ATOM 553 O O . PRO A 1 72 ? 17.121 -1.029 -28.897 1.00 89.06 72 PRO A O 1
ATOM 556 N N . PRO A 1 73 ? 18.856 -2.052 -29.928 1.00 88.69 73 PRO A N 1
ATOM 557 C CA . PRO A 1 73 ? 19.625 -0.831 -30.114 1.00 88.69 73 PRO A CA 1
ATOM 558 C C . PRO A 1 73 ? 18.900 0.156 -31.037 1.00 88.69 73 PRO A C 1
ATOM 560 O O . PRO A 1 73 ? 18.299 -0.236 -32.039 1.00 88.69 73 PRO A O 1
ATOM 563 N N . PHE A 1 74 ? 18.922 1.437 -30.680 1.00 89.94 74 PHE A N 1
ATOM 564 C CA . PHE A 1 74 ? 18.324 2.525 -31.450 1.00 89.94 74 PHE A CA 1
ATOM 565 C C . PHE A 1 74 ? 19.081 3.833 -31.214 1.00 89.94 74 PHE A C 1
ATOM 567 O O . PHE A 1 74 ? 19.707 4.023 -30.173 1.00 89.94 74 PHE A O 1
ATOM 574 N N . PHE A 1 75 ? 18.993 4.769 -32.157 1.00 90.81 75 PHE A N 1
ATOM 575 C CA . PHE A 1 75 ? 19.572 6.099 -31.978 1.00 90.81 75 PHE A CA 1
ATOM 576 C C . PHE A 1 75 ? 18.704 6.947 -31.049 1.00 90.81 75 PHE A C 1
ATOM 578 O O . PHE A 1 75 ? 17.486 7.060 -31.231 1.00 90.81 75 PHE A O 1
ATOM 585 N N . ALA A 1 76 ? 19.332 7.545 -30.036 1.00 89.69 76 ALA A N 1
ATOM 586 C CA . ALA A 1 76 ? 18.640 8.429 -29.113 1.00 89.69 76 ALA A CA 1
ATOM 587 C C . ALA A 1 76 ? 18.070 9.652 -29.852 1.00 89.69 76 ALA A C 1
ATOM 589 O O . ALA A 1 76 ? 18.631 10.138 -30.829 1.00 89.69 76 ALA A O 1
ATOM 590 N N . SER A 1 77 ? 16.938 10.164 -29.368 1.00 89.25 77 SER A N 1
ATOM 591 C CA . SER A 1 77 ? 16.288 11.346 -29.937 1.00 89.25 77 SER A CA 1
ATOM 592 C C . SER A 1 77 ? 15.730 12.231 -28.832 1.00 89.25 77 SER A C 1
ATOM 594 O O . SER A 1 77 ? 15.022 11.752 -27.940 1.00 89.25 77 SER A O 1
ATOM 596 N N . ALA A 1 78 ? 15.985 13.538 -28.930 1.00 87.81 78 ALA A N 1
ATOM 597 C CA . ALA A 1 78 ? 15.401 14.542 -28.041 1.00 87.81 78 ALA A CA 1
ATOM 598 C C . ALA A 1 78 ? 13.861 14.610 -28.144 1.00 87.81 78 ALA A C 1
ATOM 600 O O . ALA A 1 78 ? 13.200 15.014 -27.191 1.00 87.81 78 ALA A O 1
ATOM 601 N N . ALA A 1 79 ? 13.280 14.145 -29.258 1.00 89.62 79 ALA A N 1
ATOM 602 C CA . ALA A 1 79 ? 11.832 14.050 -29.466 1.00 89.62 79 ALA A CA 1
ATOM 603 C C . ALA A 1 79 ? 11.236 12.697 -29.024 1.00 89.62 79 ALA A C 1
ATOM 605 O O . ALA A 1 79 ? 10.048 12.442 -29.218 1.00 89.62 79 ALA A O 1
ATOM 606 N N . SER A 1 80 ? 12.041 11.805 -28.435 1.00 88.75 80 SER A N 1
ATOM 607 C CA . SER A 1 80 ? 11.573 10.493 -27.984 1.00 88.75 80 SER A CA 1
ATOM 608 C C . SER A 1 80 ? 10.436 10.618 -26.970 1.00 88.75 80 SER A C 1
ATOM 610 O O . SER A 1 80 ? 10.501 11.437 -26.056 1.00 88.75 80 SER A O 1
ATOM 612 N N . ALA A 1 81 ? 9.429 9.743 -27.043 1.00 86.12 81 ALA A N 1
ATOM 613 C CA . ALA A 1 81 ? 8.365 9.665 -26.036 1.00 86.12 81 ALA A CA 1
ATOM 614 C C . ALA A 1 81 ? 8.895 9.280 -24.636 1.00 86.12 81 ALA A C 1
ATOM 616 O O . ALA A 1 81 ? 8.282 9.599 -23.615 1.00 86.12 81 ALA A O 1
ATOM 617 N N . SER A 1 82 ? 10.064 8.640 -24.562 1.00 88.56 82 SER A N 1
ATOM 618 C CA . SER A 1 82 ? 10.681 8.192 -23.313 1.00 88.56 82 SER A CA 1
ATOM 619 C C . SER A 1 82 ? 11.471 9.314 -22.632 1.00 88.56 82 SER A C 1
ATOM 621 O O . SER A 1 82 ? 12.503 9.741 -23.145 1.00 88.56 82 SER A O 1
ATOM 623 N N . ALA A 1 83 ? 11.056 9.722 -21.427 1.00 89.69 83 ALA A N 1
ATOM 624 C CA . ALA A 1 83 ? 11.771 10.727 -20.630 1.00 89.69 83 ALA A CA 1
ATOM 625 C C . ALA A 1 83 ? 13.243 10.353 -20.379 1.00 89.69 83 ALA A C 1
ATOM 627 O O . ALA A 1 83 ? 14.113 11.206 -20.496 1.00 89.69 83 ALA A O 1
ATOM 628 N N . THR A 1 84 ? 13.537 9.073 -20.130 1.00 89.56 84 THR A N 1
ATOM 629 C CA . THR A 1 84 ? 14.915 8.575 -19.966 1.00 89.56 84 THR A CA 1
ATOM 630 C C . THR A 1 84 ? 15.768 8.800 -21.217 1.00 89.56 84 THR A C 1
ATOM 632 O O . THR A 1 84 ? 16.929 9.168 -21.104 1.00 89.56 84 THR A O 1
ATOM 635 N N . VAL A 1 85 ? 15.188 8.624 -22.410 1.00 91.31 85 VAL A N 1
ATOM 636 C CA . VAL A 1 85 ? 15.916 8.799 -23.681 1.00 91.31 85 VAL A CA 1
ATOM 637 C C . VAL A 1 85 ? 16.146 10.278 -23.955 1.00 91.31 85 VAL A C 1
ATOM 639 O O . VAL A 1 85 ? 17.242 10.656 -24.353 1.00 91.31 85 VAL A O 1
ATOM 642 N N . ARG A 1 86 ? 15.139 11.121 -23.693 1.00 93.19 86 ARG A N 1
ATOM 643 C CA . ARG A 1 86 ? 15.304 12.575 -23.791 1.00 93.19 86 ARG A CA 1
ATOM 644 C C . ARG A 1 86 ? 16.392 13.066 -22.844 1.00 93.19 86 ARG A C 1
ATOM 646 O O . ARG A 1 86 ? 17.256 13.813 -23.269 1.00 93.19 86 ARG A O 1
ATOM 653 N N . ASN A 1 87 ? 16.387 12.589 -21.600 1.00 91.62 87 ASN A N 1
ATOM 654 C CA . ASN A 1 87 ? 17.385 12.968 -20.605 1.00 91.62 87 ASN A CA 1
ATOM 655 C C . ASN A 1 87 ? 18.811 12.563 -21.010 1.00 91.62 87 ASN A C 1
ATOM 657 O O . ASN A 1 87 ? 19.750 13.312 -20.762 1.00 91.62 87 ASN A O 1
ATOM 661 N N . PHE A 1 88 ? 18.975 11.400 -21.647 1.00 89.06 88 PHE A N 1
ATOM 662 C CA . PHE A 1 88 ? 20.253 11.003 -22.236 1.00 89.06 88 PHE A CA 1
ATOM 663 C C . PHE A 1 88 ? 20.664 11.961 -23.364 1.00 89.06 88 PHE A C 1
ATOM 665 O O . PHE A 1 88 ? 21.747 12.533 -23.321 1.00 89.06 88 PHE A O 1
ATOM 672 N N . ALA A 1 89 ? 19.764 12.225 -24.317 1.00 90.56 89 ALA A N 1
ATOM 673 C CA . ALA A 1 89 ? 20.036 13.121 -25.442 1.00 90.56 89 ALA A CA 1
ATOM 674 C C . ALA A 1 89 ? 20.385 14.560 -25.011 1.00 90.56 89 ALA A C 1
ATOM 676 O O . ALA A 1 89 ? 21.159 15.229 -25.687 1.00 90.56 89 ALA A O 1
ATOM 677 N N . THR A 1 90 ? 19.845 15.049 -23.890 1.00 89.75 90 THR A N 1
ATOM 678 C CA . THR A 1 90 ? 20.155 16.399 -23.387 1.00 89.75 90 THR A CA 1
ATOM 679 C C . THR A 1 90 ? 21.490 16.489 -22.653 1.00 89.75 90 THR A C 1
ATOM 681 O O . THR A 1 90 ? 22.081 17.563 -22.627 1.00 89.75 90 THR A O 1
ATOM 684 N N . HIS A 1 91 ? 21.956 15.403 -22.030 1.00 87.88 91 HIS A N 1
ATOM 685 C CA . HIS A 1 91 ? 23.165 15.406 -21.193 1.00 87.88 91 HIS A CA 1
ATOM 686 C C . HIS A 1 91 ? 24.382 14.768 -21.870 1.00 87.88 91 HIS A C 1
ATOM 688 O O . HIS A 1 91 ? 25.488 14.849 -21.338 1.00 87.88 91 HIS A O 1
ATOM 694 N N . THR A 1 92 ? 24.200 14.133 -23.026 1.00 86.19 92 THR A N 1
ATOM 695 C CA . THR A 1 92 ? 25.279 13.482 -23.767 1.00 86.19 92 THR A CA 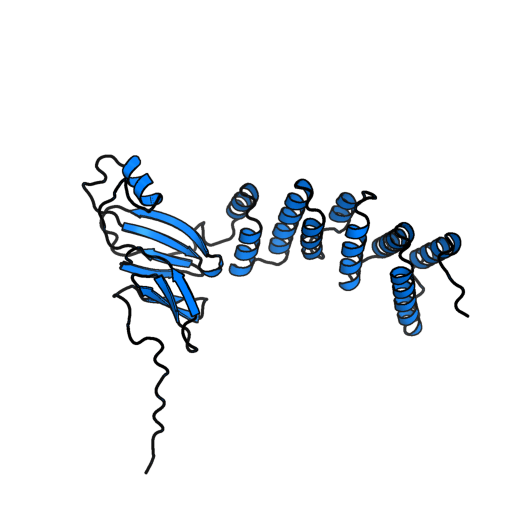1
ATOM 696 C C . THR A 1 92 ? 25.590 14.271 -25.042 1.00 86.19 92 THR A C 1
ATOM 698 O O . THR A 1 92 ? 24.768 14.287 -25.962 1.00 86.19 92 THR A O 1
ATOM 701 N N . PRO A 1 93 ? 26.761 14.931 -25.138 1.00 83.44 93 PRO A N 1
ATOM 702 C CA . PRO A 1 93 ? 27.200 15.520 -26.398 1.00 83.44 93 PRO A CA 1
ATOM 703 C C . PRO A 1 93 ? 27.364 14.411 -27.445 1.00 83.44 93 PRO A C 1
ATOM 705 O O . PRO A 1 93 ? 27.767 13.300 -27.113 1.00 83.44 93 PRO A O 1
ATOM 708 N N . ASN A 1 94 ? 27.021 14.702 -28.701 1.00 83.94 94 ASN A N 1
ATOM 709 C CA . ASN A 1 94 ? 27.083 13.746 -29.814 1.00 83.94 94 ASN A CA 1
ATOM 710 C C . ASN A 1 94 ? 26.265 12.450 -29.605 1.00 83.94 94 ASN A C 1
ATOM 712 O O . ASN A 1 94 ? 26.599 11.400 -30.151 1.00 83.94 94 ASN A O 1
ATOM 716 N N . TYR A 1 95 ? 25.145 12.511 -28.871 1.00 80.50 95 TYR A N 1
ATOM 717 C CA . TYR A 1 95 ? 24.268 11.355 -28.601 1.00 80.50 95 TYR A CA 1
ATOM 718 C C . TYR A 1 95 ? 23.750 10.606 -29.849 1.00 80.50 95 TYR A C 1
ATOM 720 O O . TYR A 1 95 ? 23.205 9.514 -29.713 1.00 80.50 95 TYR A O 1
ATOM 728 N N . GLY A 1 96 ? 23.853 11.202 -31.041 1.00 79.50 96 GLY A N 1
ATOM 729 C CA . GLY A 1 96 ? 23.433 10.606 -32.312 1.00 79.50 96 GLY A CA 1
ATOM 730 C C . GLY A 1 96 ? 24.503 9.761 -33.010 1.00 79.50 96 GLY A C 1
ATOM 731 O O . GLY A 1 96 ? 24.189 9.122 -34.007 1.00 79.50 96 GLY A O 1
ATOM 732 N N . GLU A 1 97 ? 25.746 9.749 -32.520 1.00 82.81 97 GLU A N 1
ATOM 733 C CA . GLU A 1 97 ? 26.851 9.005 -33.149 1.00 82.81 97 GLU A CA 1
ATOM 734 C C . GLU A 1 97 ? 26.895 7.526 -32.743 1.00 82.81 97 GLU A C 1
ATOM 736 O O . GLU A 1 97 ? 27.504 6.712 -33.433 1.00 82.81 97 GLU A O 1
ATOM 741 N N . SER A 1 98 ? 26.243 7.164 -31.636 1.00 82.00 98 SER A N 1
ATOM 742 C CA . SER A 1 98 ? 26.187 5.790 -31.136 1.00 82.00 98 SER A CA 1
ATOM 743 C C . SER A 1 98 ? 24.755 5.361 -30.856 1.00 82.00 98 SER A C 1
ATOM 745 O O . SER A 1 98 ? 23.890 6.168 -30.504 1.00 82.00 98 SER A O 1
ATOM 747 N N . ASP A 1 99 ? 24.501 4.069 -31.033 1.00 88.94 99 ASP A N 1
ATOM 748 C CA . ASP A 1 99 ? 23.250 3.458 -30.636 1.00 88.94 99 ASP A CA 1
ATOM 749 C C . ASP A 1 99 ? 23.198 3.260 -29.117 1.00 88.94 99 ASP A C 1
ATOM 751 O O . ASP A 1 99 ? 24.198 3.059 -28.420 1.00 88.94 99 ASP A O 1
ATOM 755 N N . ILE A 1 100 ? 21.979 3.329 -28.596 1.00 89.81 100 ILE A N 1
ATOM 756 C CA . ILE A 1 100 ? 21.677 3.028 -27.207 1.00 89.81 100 ILE A CA 1
ATOM 757 C C . ILE A 1 100 ? 20.684 1.883 -27.129 1.00 89.81 100 ILE A C 1
ATOM 759 O O . ILE A 1 100 ? 19.827 1.713 -27.993 1.00 89.81 100 ILE A O 1
ATOM 763 N N . ALA A 1 101 ? 20.728 1.145 -26.030 1.00 89.50 101 ALA A N 1
ATOM 764 C CA . ALA A 1 101 ? 19.626 0.290 -25.627 1.00 89.50 101 ALA A CA 1
ATOM 765 C C . ALA A 1 101 ? 19.059 0.773 -24.291 1.00 89.50 101 ALA A C 1
ATOM 767 O O . ALA A 1 101 ? 19.773 1.228 -23.392 1.00 89.50 101 ALA A O 1
ATOM 768 N N . LYS A 1 102 ? 17.735 0.711 -24.177 1.00 89.75 102 LYS A N 1
ATOM 769 C CA . LYS A 1 102 ? 16.998 1.098 -22.981 1.00 89.75 102 LYS A CA 1
ATOM 770 C C . LYS A 1 102 ? 16.719 -0.146 -22.151 1.00 89.75 102 LYS A C 1
ATOM 772 O O . LYS A 1 102 ? 16.168 -1.116 -22.668 1.00 89.75 102 LYS A O 1
ATOM 777 N N . VAL A 1 103 ? 17.035 -0.081 -20.861 1.00 90.06 103 VAL A N 1
ATOM 778 C CA . VAL A 1 103 ? 16.703 -1.129 -19.888 1.00 90.06 103 VAL A CA 1
ATOM 779 C C . VAL A 1 103 ? 15.688 -0.585 -18.907 1.00 90.06 103 VAL A C 1
ATOM 781 O O . VAL A 1 103 ? 15.852 0.509 -18.361 1.00 90.06 103 VAL A O 1
ATOM 784 N N . ILE A 1 104 ? 14.644 -1.369 -18.671 1.00 89.81 104 ILE A N 1
ATOM 785 C CA . ILE A 1 104 ? 13.633 -1.099 -17.659 1.00 89.81 104 ILE A CA 1
ATOM 786 C C . ILE A 1 104 ? 13.579 -2.277 -16.698 1.00 89.81 104 ILE A C 1
ATOM 788 O O . ILE A 1 104 ? 13.475 -3.420 -17.131 1.00 89.81 104 ILE A O 1
ATOM 792 N N . VAL A 1 105 ? 13.594 -1.988 -15.399 1.00 90.00 105 VAL A N 1
ATOM 793 C CA . VAL A 1 105 ? 13.258 -2.960 -14.355 1.00 90.00 105 VAL A CA 1
ATOM 794 C C . VAL A 1 105 ? 11.853 -2.634 -13.872 1.00 90.00 105 VAL A C 1
ATOM 796 O O . VAL A 1 105 ? 11.623 -1.602 -13.239 1.00 90.00 105 VAL A O 1
ATOM 799 N N . PHE A 1 106 ? 10.905 -3.493 -14.223 1.00 88.12 106 PHE A N 1
ATOM 800 C CA . PHE A 1 106 ? 9.481 -3.319 -13.975 1.00 88.12 106 PHE A CA 1
ATOM 801 C C . PHE A 1 106 ? 8.977 -4.367 -12.986 1.00 88.12 106 PHE A C 1
ATOM 803 O O . PHE A 1 106 ? 9.235 -5.553 -13.148 1.00 88.12 106 PHE A O 1
ATOM 810 N N . GLU A 1 107 ? 8.243 -3.936 -11.970 1.00 87.06 107 GLU A N 1
ATOM 811 C CA . GLU A 1 107 ? 7.576 -4.802 -11.006 1.00 87.06 107 GLU A CA 1
ATOM 812 C C . GLU A 1 107 ? 6.080 -4.867 -11.366 1.00 87.06 107 GLU A C 1
ATOM 814 O O . GLU A 1 107 ? 5.363 -3.872 -11.196 1.00 87.06 107 GLU A O 1
ATOM 819 N N . PRO A 1 108 ? 5.600 -5.989 -11.934 1.00 84.50 108 PRO A N 1
ATOM 820 C CA . PRO A 1 108 ? 4.233 -6.106 -12.417 1.00 84.50 108 PRO A CA 1
ATOM 821 C C . PRO A 1 108 ? 3.190 -6.054 -11.296 1.00 84.50 108 PRO A C 1
ATOM 823 O O . PRO A 1 108 ? 2.127 -5.468 -11.514 1.00 84.50 108 PRO A O 1
ATOM 826 N N . GLY A 1 109 ? 3.469 -6.603 -10.109 1.00 81.00 109 GLY A N 1
ATOM 827 C CA . GLY A 1 109 ? 2.521 -6.656 -8.992 1.00 81.00 109 GLY A CA 1
ATOM 828 C C . GLY A 1 109 ? 2.009 -5.274 -8.590 1.00 81.00 109 GLY A C 1
ATOM 829 O O . GLY A 1 109 ? 0.801 -5.063 -8.489 1.00 81.00 109 GLY A O 1
ATOM 830 N N . ASN A 1 110 ? 2.917 -4.305 -8.488 1.00 76.50 110 ASN A N 1
ATOM 831 C CA . ASN A 1 110 ? 2.627 -2.935 -8.067 1.00 76.50 110 ASN A CA 1
ATOM 832 C C . ASN A 1 110 ? 2.649 -1.927 -9.226 1.00 76.50 110 ASN A C 1
ATOM 834 O O . ASN A 1 110 ? 2.541 -0.722 -9.003 1.00 76.50 110 ASN A O 1
ATOM 838 N N . LYS A 1 111 ? 2.787 -2.402 -10.473 1.00 86.31 111 LYS A N 1
ATOM 839 C CA . LYS A 1 111 ? 2.873 -1.571 -11.690 1.00 86.31 111 LYS A CA 1
ATOM 840 C C . LYS A 1 111 ? 3.964 -0.500 -11.597 1.00 86.31 111 LYS A C 1
ATOM 842 O O . LYS A 1 111 ? 3.804 0.616 -12.092 1.00 86.31 111 LYS A O 1
ATOM 847 N N . TYR A 1 112 ? 5.076 -0.844 -10.958 1.00 81.44 112 TYR A N 1
ATOM 848 C CA . TYR A 1 112 ? 6.123 0.097 -10.586 1.00 81.44 112 TYR A CA 1
ATOM 849 C C . TYR A 1 112 ? 7.370 -0.085 -11.453 1.00 81.44 112 TYR A C 1
ATOM 851 O O . TYR A 1 112 ? 7.858 -1.197 -11.637 1.00 81.44 112 TYR A O 1
ATOM 859 N N . VAL A 1 113 ? 7.923 1.012 -11.970 1.00 87.31 113 VAL A N 1
ATOM 860 C CA . VAL A 1 113 ? 9.217 1.000 -12.665 1.00 87.31 113 VAL A CA 1
ATOM 861 C C . VAL A 1 113 ? 10.310 1.318 -11.651 1.00 87.31 113 VAL A C 1
ATOM 863 O O . VAL A 1 113 ? 10.476 2.467 -11.251 1.00 87.31 113 VAL A O 1
ATOM 866 N N . ALA A 1 114 ? 11.054 0.294 -11.236 1.00 82.38 114 ALA A N 1
ATOM 867 C CA . ALA A 1 114 ? 12.143 0.423 -10.273 1.00 82.38 114 ALA A CA 1
ATOM 868 C C . ALA A 1 114 ? 13.398 1.057 -10.872 1.00 82.38 114 ALA A C 1
ATOM 870 O O . ALA A 1 114 ? 14.152 1.717 -10.162 1.00 82.38 114 ALA A O 1
ATOM 871 N N . TYR A 1 115 ? 13.610 0.871 -12.173 1.00 86.81 115 TYR A N 1
ATOM 872 C CA . TYR A 1 115 ? 14.733 1.450 -12.894 1.00 86.81 115 TYR A CA 1
ATOM 873 C C . TYR A 1 115 ? 14.365 1.678 -14.359 1.00 86.81 115 TYR A C 1
ATOM 875 O O . TYR A 1 115 ? 13.672 0.863 -14.966 1.00 86.81 115 TYR A O 1
ATOM 883 N N . SER A 1 116 ? 14.852 2.778 -14.929 1.00 90.75 116 SER A N 1
ATOM 884 C CA . SER A 1 116 ? 14.794 3.055 -16.364 1.00 90.75 116 SER A CA 1
ATOM 885 C C . SER A 1 116 ? 16.058 3.806 -16.757 1.00 90.75 116 SER A C 1
ATOM 887 O O . SER A 1 116 ? 16.257 4.941 -16.323 1.00 90.75 116 SER A O 1
ATOM 889 N N . GLY A 1 117 ? 16.894 3.178 -17.579 1.00 89.31 117 GLY A N 1
ATOM 890 C CA . GLY A 1 117 ? 18.186 3.716 -17.999 1.00 89.31 117 GLY A CA 1
ATOM 891 C C . GLY A 1 117 ? 18.495 3.437 -19.463 1.00 89.31 117 GLY A C 1
ATOM 892 O O . GLY A 1 117 ? 17.839 2.619 -20.111 1.00 89.31 117 GLY A O 1
ATOM 893 N N . THR A 1 118 ? 19.491 4.146 -19.981 1.00 90.19 118 THR A N 1
ATOM 894 C CA . THR A 1 118 ? 20.033 3.994 -21.336 1.00 90.19 118 THR A CA 1
ATOM 895 C C . THR A 1 118 ? 21.497 3.601 -21.245 1.00 90.19 118 THR A C 1
ATOM 897 O O . THR A 1 118 ? 22.233 4.176 -20.445 1.00 90.19 118 THR A O 1
ATOM 900 N N . PHE A 1 119 ? 21.914 2.660 -22.081 1.00 87.00 119 PHE A N 1
ATOM 901 C CA . PHE A 1 119 ? 23.284 2.167 -22.131 1.00 87.00 119 PHE A CA 1
ATOM 902 C C . PHE A 1 119 ? 23.795 2.264 -23.560 1.00 87.00 119 PHE A C 1
ATOM 904 O O . PHE A 1 119 ? 23.089 1.884 -24.496 1.00 87.00 119 PHE A O 1
ATOM 911 N N . THR A 1 120 ? 25.013 2.765 -23.705 1.00 82.50 120 THR A N 1
ATOM 912 C CA . THR A 1 120 ? 25.768 2.788 -24.958 1.00 82.50 120 THR A CA 1
ATOM 913 C C . THR A 1 120 ? 26.535 1.474 -25.132 1.00 82.50 120 THR A C 1
ATOM 915 O O . THR A 1 120 ? 26.672 0.698 -24.185 1.00 82.50 120 THR A O 1
ATOM 918 N N . ASN A 1 121 ? 27.065 1.232 -26.332 1.00 66.31 121 ASN A N 1
ATOM 919 C CA . ASN A 1 121 ? 27.978 0.123 -26.641 1.00 66.31 121 ASN A CA 1
ATOM 920 C C . ASN A 1 121 ? 27.329 -1.271 -26.622 1.00 66.31 121 ASN A C 1
ATOM 922 O O . ASN A 1 121 ? 27.775 -2.149 -25.886 1.00 66.31 121 ASN A O 1
ATOM 926 N N . ASN A 1 122 ? 26.315 -1.484 -27.471 1.00 64.25 122 ASN A N 1
ATOM 927 C CA . ASN A 1 122 ? 25.797 -2.809 -27.843 1.00 64.25 122 ASN A CA 1
ATOM 928 C C . ASN A 1 122 ? 25.715 -3.813 -26.678 1.00 64.25 122 ASN A C 1
ATOM 930 O O . ASN A 1 122 ? 26.480 -4.781 -26.605 1.00 64.25 122 ASN A O 1
ATOM 934 N N . MET A 1 123 ? 24.767 -3.584 -25.762 1.00 65.81 123 MET A N 1
ATOM 935 C CA . MET A 1 123 ? 24.466 -4.534 -24.688 1.00 65.81 123 MET A CA 1
ATOM 936 C C . MET A 1 123 ? 24.169 -5.919 -25.272 1.00 65.81 123 MET A C 1
ATOM 938 O O . MET A 1 123 ? 23.146 -6.120 -25.924 1.00 65.81 123 MET A O 1
ATOM 942 N N . ARG A 1 124 ? 25.068 -6.875 -25.017 1.00 63.59 124 ARG A N 1
ATOM 943 C CA . ARG A 1 124 ? 24.928 -8.261 -25.487 1.00 63.59 124 ARG A CA 1
ATOM 944 C C . ARG A 1 124 ? 23.999 -9.078 -24.604 1.00 63.59 124 ARG A C 1
ATOM 946 O O . ARG A 1 124 ? 23.213 -9.870 -25.109 1.00 63.59 124 ARG A O 1
ATOM 953 N N . GLU A 1 125 ? 24.095 -8.883 -23.296 1.00 64.94 125 GLU A N 1
ATOM 954 C CA . GLU A 1 125 ? 23.332 -9.647 -22.321 1.00 64.94 125 GLU A CA 1
ATOM 955 C C . GLU A 1 125 ? 23.170 -8.839 -21.035 1.00 64.94 125 GLU A C 1
ATOM 957 O O . GLU A 1 125 ? 24.090 -8.138 -20.609 1.00 64.94 125 GLU A O 1
ATOM 962 N N . VAL A 1 126 ? 21.995 -8.940 -20.414 1.00 70.25 126 VAL A N 1
ATOM 963 C CA . VAL A 1 126 ? 21.800 -8.484 -19.040 1.00 70.25 126 VAL A CA 1
ATOM 964 C C . VAL A 1 126 ? 21.975 -9.699 -18.146 1.00 70.25 126 VAL A C 1
ATOM 966 O O . VAL A 1 126 ? 21.274 -10.698 -18.292 1.00 70.25 126 VAL A O 1
ATOM 969 N N . ILE A 1 127 ? 22.950 -9.625 -17.249 1.00 64.12 127 ILE A N 1
ATOM 970 C CA . ILE A 1 127 ? 23.232 -10.690 -16.296 1.00 64.12 127 ILE A CA 1
ATOM 971 C C . ILE A 1 127 ? 22.746 -10.218 -14.936 1.00 64.12 127 ILE A C 1
ATOM 973 O O . ILE A 1 127 ? 23.067 -9.120 -14.484 1.00 64.12 127 ILE A O 1
ATOM 977 N N . SER A 1 128 ? 21.978 -11.069 -14.269 1.00 60.97 128 SER A N 1
ATOM 978 C CA . SER A 1 128 ? 21.633 -10.878 -12.871 1.00 60.97 128 SER A CA 1
ATOM 979 C C . SER A 1 128 ? 22.475 -11.825 -12.021 1.00 60.97 128 SER A C 1
ATOM 981 O O . SER A 1 128 ? 22.246 -13.034 -12.027 1.00 60.97 128 SER A O 1
ATOM 983 N N . GLN A 1 129 ? 23.469 -11.281 -11.317 1.00 42.97 129 GLN A N 1
ATOM 984 C CA . GLN A 1 129 ? 24.293 -12.022 -10.363 1.00 42.97 129 GLN A CA 1
ATOM 985 C C . GLN A 1 129 ? 24.357 -11.293 -9.021 1.00 42.97 129 GLN A C 1
ATOM 987 O O . GLN A 1 129 ? 24.512 -10.076 -8.974 1.00 42.97 129 GLN A O 1
ATOM 992 N N . TRP A 1 130 ? 24.245 -12.099 -7.961 1.00 45.50 130 TRP A N 1
ATOM 993 C CA . TRP A 1 130 ? 24.188 -11.735 -6.544 1.00 45.50 130 TRP A CA 1
ATOM 994 C C . TRP A 1 130 ? 23.062 -10.772 -6.145 1.00 45.50 130 TRP A C 1
ATOM 996 O O . TRP A 1 130 ? 22.555 -9.976 -6.927 1.00 45.50 130 TRP A O 1
ATOM 1006 N N . ALA A 1 131 ? 22.619 -10.903 -4.895 1.00 39.44 131 ALA A N 1
ATOM 1007 C CA . ALA A 1 131 ? 21.514 -10.181 -4.267 1.00 39.44 131 ALA A CA 1
ATOM 1008 C C . ALA A 1 131 ? 21.796 -8.676 -4.060 1.00 39.44 131 ALA A C 1
ATOM 1010 O O . ALA A 1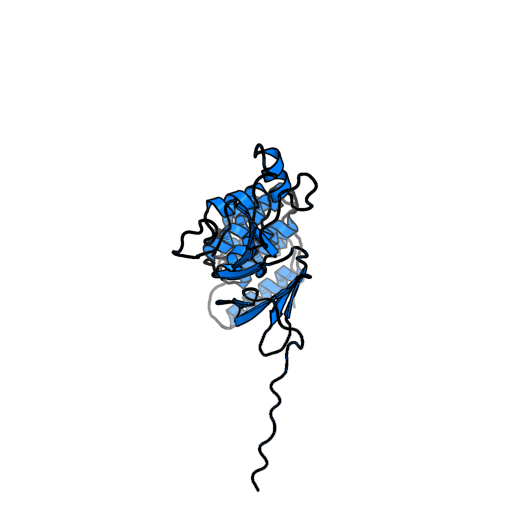 131 ? 21.440 -8.105 -3.039 1.00 39.44 131 ALA A O 1
ATOM 1011 N N . VAL A 1 132 ? 22.451 -8.020 -5.019 1.00 39.06 132 VAL A N 1
ATOM 1012 C CA . VAL A 1 132 ? 22.790 -6.598 -4.971 1.00 39.06 132 VAL A CA 1
ATOM 1013 C C . VAL A 1 132 ? 22.179 -5.897 -6.180 1.00 39.06 132 VAL A C 1
ATOM 1015 O O . VAL A 1 132 ? 22.830 -5.205 -6.953 1.00 39.06 132 VAL A O 1
ATOM 1018 N N . MET A 1 133 ? 20.862 -6.030 -6.320 1.00 38.72 133 MET A N 1
ATOM 1019 C CA . MET A 1 133 ? 20.095 -4.826 -6.594 1.00 38.72 133 MET A CA 1
ATOM 1020 C C . MET A 1 133 ? 19.746 -4.239 -5.231 1.00 38.72 133 MET A C 1
ATOM 1022 O O . MET A 1 133 ? 18.851 -4.747 -4.564 1.00 38.72 133 MET A O 1
ATOM 1026 N N . PHE A 1 134 ? 20.343 -3.106 -4.864 1.00 39.34 134 PHE A N 1
ATOM 1027 C CA . PHE A 1 134 ? 19.819 -2.232 -3.799 1.00 39.34 134 PHE A CA 1
ATOM 1028 C C . PHE A 1 134 ? 18.372 -1.737 -4.084 1.00 39.34 134 PHE A C 1
ATOM 1030 O O . PHE A 1 134 ? 17.816 -0.944 -3.335 1.00 39.34 134 PHE A O 1
ATOM 1037 N N . ALA A 1 135 ? 17.738 -2.207 -5.166 1.00 41.25 135 ALA A N 1
ATOM 1038 C CA . ALA A 1 135 ? 16.323 -2.039 -5.486 1.00 41.25 135 ALA A CA 1
ATOM 1039 C C . ALA A 1 135 ? 15.436 -3.246 -5.092 1.00 41.25 135 ALA A C 1
ATOM 1041 O O . ALA A 1 135 ? 14.206 -3.136 -5.160 1.00 41.25 135 ALA A O 1
ATOM 1042 N N . GLY A 1 136 ? 16.033 -4.387 -4.727 1.00 44.66 136 GLY A N 1
ATOM 1043 C CA . GLY A 1 136 ? 15.362 -5.677 -4.543 1.00 44.66 136 GLY A CA 1
ATOM 1044 C C . GLY A 1 136 ? 14.744 -5.884 -3.164 1.00 44.66 136 GLY A C 1
ATOM 1045 O O . GLY A 1 136 ? 13.623 -6.375 -3.095 1.00 44.66 136 GLY A O 1
ATOM 1046 N N . GLU A 1 137 ? 15.424 -5.450 -2.109 1.00 49.66 137 GLU A N 1
ATOM 1047 C CA . GLU A 1 137 ? 14.947 -5.513 -0.725 1.00 49.66 137 GLU A CA 1
ATOM 1048 C C . GLU A 1 137 ? 14.267 -4.188 -0.355 1.00 49.66 137 GLU A C 1
ATOM 1050 O O . GLU A 1 137 ? 14.652 -3.121 -0.852 1.00 49.66 137 GLU A O 1
ATOM 1055 N N . VAL A 1 138 ? 13.214 -4.227 0.462 1.00 58.75 138 VAL A N 1
ATOM 1056 C CA . VAL A 1 138 ? 12.644 -3.014 1.048 1.00 58.75 138 VAL A CA 1
ATOM 1057 C C . VAL A 1 138 ? 13.667 -2.484 2.044 1.00 58.75 138 VAL A C 1
ATOM 1059 O O . VAL A 1 138 ? 13.672 -2.845 3.214 1.00 58.75 138 VAL A O 1
ATOM 1062 N N . THR A 1 139 ? 14.576 -1.641 1.567 1.00 66.12 139 THR A N 1
ATOM 1063 C CA . THR A 1 139 ? 15.503 -0.932 2.441 1.00 66.12 139 THR A CA 1
ATOM 1064 C C . THR A 1 139 ? 14.761 0.195 3.151 1.00 66.12 139 THR A C 1
ATOM 1066 O O . THR A 1 139 ? 13.837 0.793 2.588 1.00 66.12 139 THR A O 1
ATOM 1069 N N . ALA A 1 140 ? 15.209 0.544 4.359 1.00 72.19 140 ALA A N 1
ATOM 1070 C CA . ALA A 1 140 ? 14.677 1.694 5.093 1.00 72.19 140 ALA A CA 1
ATOM 1071 C C . ALA A 1 140 ? 14.682 2.964 4.218 1.00 72.19 140 ALA A C 1
ATOM 1073 O O . ALA A 1 140 ? 13.678 3.655 4.103 1.00 72.19 140 ALA A O 1
ATOM 1074 N N . THR A 1 141 ? 15.755 3.165 3.447 1.00 71.75 141 THR A N 1
ATOM 1075 C CA . THR A 1 141 ? 15.896 4.282 2.502 1.00 71.75 141 THR A CA 1
ATOM 1076 C C . THR A 1 141 ? 14.841 4.301 1.391 1.00 71.75 141 THR A C 1
ATOM 1078 O O . THR A 1 141 ? 14.412 5.371 0.962 1.00 71.75 141 THR A O 1
ATOM 1081 N N . LYS A 1 142 ? 14.396 3.135 0.903 1.00 67.81 142 LYS A N 1
ATOM 1082 C CA . LYS A 1 142 ? 13.357 3.042 -0.131 1.00 67.81 142 LYS A CA 1
ATOM 1083 C C . LYS A 1 142 ? 11.984 3.369 0.449 1.00 67.81 142 LYS A C 1
ATOM 1085 O O . LYS A 1 142 ? 11.213 4.058 -0.217 1.00 67.81 142 LYS A O 1
ATOM 1090 N N . LEU A 1 143 ? 11.691 2.913 1.669 1.00 80.75 143 LEU A N 1
ATOM 1091 C CA . LEU A 1 143 ? 10.469 3.298 2.382 1.00 80.75 143 LEU A CA 1
ATOM 1092 C C . LEU A 1 143 ? 10.455 4.792 2.687 1.00 80.75 143 LEU A C 1
ATOM 1094 O O . LEU A 1 143 ? 9.468 5.446 2.365 1.00 80.75 143 LEU A O 1
ATOM 1098 N N . ASP A 1 144 ? 11.563 5.350 3.170 1.00 79.88 144 ASP A N 1
ATOM 1099 C CA . ASP A 1 144 ? 11.682 6.783 3.450 1.00 79.88 144 ASP A CA 1
ATOM 1100 C C . ASP A 1 144 ? 11.395 7.633 2.206 1.00 79.88 144 ASP A C 1
ATOM 1102 O O . ASP A 1 144 ? 10.640 8.605 2.266 1.00 79.88 144 ASP A O 1
ATOM 1106 N N . LEU A 1 145 ? 11.916 7.237 1.039 1.00 76.75 145 LEU A N 1
ATOM 1107 C CA . LEU A 1 145 ? 11.611 7.911 -0.227 1.00 76.75 145 LEU A CA 1
ATOM 1108 C C . LEU A 1 145 ? 10.126 7.826 -0.607 1.00 76.75 145 LEU A C 1
ATOM 1110 O O . LEU A 1 145 ? 9.579 8.784 -1.161 1.00 76.75 145 LEU A O 1
ATOM 1114 N N . LEU A 1 146 ? 9.468 6.694 -0.340 1.00 81.38 146 LEU A N 1
ATOM 1115 C CA . LEU A 1 146 ? 8.032 6.539 -0.578 1.00 81.38 146 LEU A CA 1
ATOM 1116 C C . LEU A 1 146 ? 7.216 7.394 0.396 1.00 81.38 146 LEU A C 1
ATOM 1118 O O . LEU A 1 146 ? 6.269 8.048 -0.041 1.00 81.38 146 LEU A O 1
ATOM 1122 N N . TYR A 1 147 ? 7.609 7.456 1.669 1.00 87.75 147 TYR A N 1
ATOM 1123 C CA . TYR A 1 147 ? 6.973 8.292 2.688 1.00 87.75 147 TYR A CA 1
ATOM 1124 C C . TYR A 1 147 ? 7.096 9.777 2.350 1.00 87.75 147 TYR A C 1
ATOM 1126 O O . TYR A 1 147 ? 6.092 10.487 2.335 1.00 87.75 147 TYR A O 1
ATOM 1134 N N . HIS A 1 148 ? 8.288 10.232 1.955 1.00 83.19 148 HIS A N 1
ATOM 1135 C CA . HIS A 1 148 ? 8.508 11.611 1.512 1.00 83.19 148 HIS A CA 1
ATOM 1136 C C . HIS A 1 148 ? 7.654 12.004 0.303 1.00 83.19 148 HIS A C 1
ATOM 1138 O O . HIS A 1 148 ? 7.280 13.166 0.166 1.00 83.19 148 HIS A O 1
ATOM 1144 N N . LYS A 1 149 ? 7.319 11.045 -0.567 1.00 81.31 149 LYS A N 1
ATOM 1145 C CA . LYS A 1 149 ? 6.424 11.254 -1.716 1.00 81.31 149 LYS A CA 1
ATOM 1146 C C . LYS A 1 149 ? 4.950 10.981 -1.403 1.00 81.31 149 LYS A C 1
ATOM 1148 O O . LYS A 1 149 ? 4.128 11.008 -2.315 1.00 81.31 149 LYS A O 1
ATOM 1153 N N . SER A 1 150 ? 4.619 10.685 -0.147 1.00 87.38 150 SER A N 1
ATOM 1154 C CA . SER A 1 150 ? 3.278 10.300 0.305 1.00 87.38 150 SER A CA 1
ATOM 1155 C C . SER A 1 150 ? 2.699 9.064 -0.411 1.00 87.38 150 SER A C 1
ATOM 1157 O O . SER A 1 150 ? 1.485 8.901 -0.514 1.00 87.38 150 SER A O 1
ATOM 1159 N N . LEU A 1 151 ? 3.556 8.160 -0.901 1.00 84.75 151 LEU A N 1
ATOM 1160 C CA . LEU A 1 151 ? 3.188 6.950 -1.651 1.00 84.75 151 LEU A CA 1
ATOM 1161 C C . LEU A 1 151 ? 2.998 5.728 -0.731 1.00 84.75 151 LEU A C 1
ATOM 1163 O O . LEU A 1 151 ? 3.552 4.654 -0.968 1.00 84.75 151 LEU A O 1
ATOM 1167 N N . TYR A 1 152 ? 2.194 5.872 0.322 1.00 90.19 152 TYR A N 1
ATOM 1168 C CA . TYR A 1 152 ? 2.007 4.835 1.348 1.00 90.19 152 TYR A CA 1
ATOM 1169 C C . TYR A 1 152 ? 1.309 3.568 0.839 1.00 90.19 152 TYR A C 1
ATOM 1171 O O . TYR A 1 152 ? 1.690 2.460 1.209 1.00 90.19 152 TYR A O 1
ATOM 1179 N N . GLY A 1 153 ? 0.335 3.702 -0.068 1.00 87.81 153 GLY A N 1
ATOM 1180 C CA . GLY A 1 153 ? -0.303 2.539 -0.697 1.00 87.81 153 GLY A CA 1
ATOM 1181 C C . GLY A 1 153 ? 0.700 1.684 -1.480 1.00 87.81 153 GLY A C 1
ATOM 1182 O O . GLY A 1 153 ? 0.661 0.456 -1.408 1.00 87.81 153 GLY A O 1
ATOM 1183 N N . LEU A 1 154 ? 1.658 2.333 -2.156 1.00 79.56 154 LEU A N 1
ATOM 1184 C CA . LEU A 1 154 ? 2.750 1.642 -2.837 1.00 79.56 154 LEU A CA 1
ATOM 1185 C C . LEU A 1 154 ? 3.686 0.970 -1.825 1.00 79.56 154 LEU A C 1
ATOM 1187 O O . LEU A 1 154 ? 4.051 -0.184 -2.032 1.00 79.56 154 LEU A O 1
ATOM 1191 N N . ALA A 1 155 ? 4.018 1.638 -0.716 1.00 83.56 155 ALA A N 1
ATOM 1192 C CA . ALA A 1 155 ? 4.832 1.056 0.354 1.00 83.56 155 ALA A CA 1
ATOM 1193 C C . ALA A 1 155 ? 4.205 -0.227 0.933 1.00 83.56 155 ALA A C 1
ATOM 1195 O O . ALA A 1 155 ? 4.884 -1.248 1.017 1.00 83.56 155 ALA A O 1
ATOM 1196 N N . LEU A 1 156 ? 2.899 -0.222 1.226 1.00 88.38 156 LEU A N 1
ATOM 1197 C CA . LEU A 1 156 ? 2.172 -1.412 1.691 1.00 88.38 156 LEU A CA 1
ATOM 1198 C C . LEU A 1 156 ? 2.159 -2.530 0.643 1.00 88.38 156 LEU A C 1
ATOM 1200 O O . LEU A 1 156 ? 2.375 -3.699 0.959 1.00 88.38 156 LEU A O 1
ATOM 1204 N N . SER A 1 157 ? 1.915 -2.178 -0.619 1.00 82.44 157 SER A N 1
ATOM 1205 C CA . SER A 1 157 ? 1.896 -3.149 -1.715 1.00 82.44 157 SER A CA 1
ATOM 1206 C C . SER A 1 157 ? 3.274 -3.793 -1.932 1.00 82.44 157 SER A C 1
ATOM 1208 O O . SER A 1 157 ? 3.381 -5.008 -2.127 1.00 82.44 157 SER A O 1
ATOM 1210 N N . LEU A 1 158 ? 4.340 -3.004 -1.769 1.00 77.94 158 LEU A N 1
ATOM 1211 C CA . LEU A 1 158 ? 5.718 -3.464 -1.828 1.00 77.94 158 LEU A CA 1
ATOM 1212 C C . LEU A 1 158 ? 6.032 -4.397 -0.656 1.00 77.94 158 LEU A C 1
ATOM 1214 O O . LEU A 1 158 ? 6.584 -5.470 -0.882 1.00 77.94 158 LEU A O 1
ATOM 1218 N N . ALA A 1 159 ? 5.623 -4.034 0.562 1.00 84.19 159 ALA A N 1
ATOM 1219 C CA . ALA A 1 159 ? 5.806 -4.859 1.751 1.00 84.19 159 ALA A CA 1
ATOM 1220 C C . ALA A 1 159 ? 5.148 -6.238 1.607 1.00 84.19 159 ALA A C 1
ATOM 1222 O O . ALA A 1 159 ? 5.791 -7.257 1.852 1.00 84.19 159 ALA A O 1
ATOM 1223 N N . LYS A 1 160 ? 3.912 -6.285 1.091 1.00 80.88 160 LYS A N 1
ATOM 1224 C CA . LYS A 1 160 ? 3.204 -7.542 0.788 1.00 80.88 160 LYS A CA 1
ATOM 1225 C C . LYS A 1 160 ? 3.907 -8.361 -0.292 1.00 80.88 160 LYS A C 1
ATOM 1227 O O . LYS A 1 160 ? 4.097 -9.563 -0.143 1.00 80.88 160 LYS A O 1
ATOM 1232 N N . THR A 1 161 ? 4.322 -7.708 -1.377 1.00 73.44 161 THR A N 1
ATOM 1233 C CA . THR A 1 161 ? 4.994 -8.365 -2.513 1.00 73.44 161 THR A CA 1
ATOM 1234 C C . THR A 1 161 ? 6.342 -8.967 -2.110 1.00 73.44 161 THR A C 1
ATOM 1236 O O . THR A 1 161 ? 6.780 -9.971 -2.677 1.00 73.44 161 THR A O 1
ATOM 1239 N N . GLN A 1 162 ? 7.013 -8.350 -1.140 1.00 74.06 162 GLN A N 1
ATOM 1240 C CA . GLN A 1 162 ? 8.307 -8.790 -0.631 1.00 74.06 162 GLN A CA 1
ATOM 1241 C C . GLN A 1 162 ? 8.222 -9.637 0.642 1.00 74.06 162 GLN A C 1
ATOM 1243 O O . GLN A 1 162 ? 9.262 -10.103 1.090 1.00 74.06 162 GLN A O 1
ATOM 1248 N N . GLN A 1 163 ? 7.014 -9.896 1.158 1.00 79.19 163 GLN A N 1
ATOM 1249 C CA . GLN A 1 163 ? 6.777 -10.690 2.369 1.00 79.19 163 GLN A CA 1
ATOM 1250 C C . GLN A 1 163 ? 7.560 -10.162 3.581 1.00 79.19 163 GLN A C 1
ATOM 1252 O O . GLN A 1 163 ? 8.236 -10.924 4.269 1.00 79.19 163 GLN A O 1
ATOM 1257 N N . LEU A 1 164 ? 7.490 -8.846 3.818 1.00 82.12 164 LEU A N 1
ATOM 1258 C CA . LEU A 1 164 ? 8.012 -8.274 5.061 1.00 82.12 164 LEU A CA 1
ATOM 1259 C C . LEU A 1 164 ? 7.269 -8.840 6.272 1.00 82.12 164 LEU A C 1
ATOM 1261 O O . LEU A 1 164 ? 6.119 -9.265 6.166 1.00 82.12 164 LEU A O 1
ATOM 1265 N N . ASP A 1 165 ? 7.937 -8.820 7.420 1.00 86.50 165 ASP A N 1
ATOM 1266 C CA . ASP A 1 165 ? 7.345 -9.217 8.688 1.00 86.50 165 ASP A CA 1
ATOM 1267 C C . ASP A 1 165 ? 6.199 -8.276 9.099 1.00 86.50 165 ASP A C 1
ATOM 1269 O O . ASP A 1 165 ? 6.165 -7.095 8.739 1.00 86.50 165 ASP A O 1
ATOM 1273 N N . GLU A 1 166 ? 5.265 -8.803 9.888 1.00 89.56 166 GLU A N 1
ATOM 1274 C CA . GLU A 1 166 ? 4.074 -8.068 10.330 1.00 89.56 166 GLU A CA 1
ATOM 1275 C C . GLU A 1 166 ? 4.416 -6.787 11.110 1.00 89.56 166 GLU A C 1
ATOM 1277 O O . GLU A 1 166 ? 3.690 -5.800 11.007 1.00 89.56 166 GLU A O 1
ATOM 1282 N N . ALA A 1 167 ? 5.550 -6.737 11.824 1.00 90.75 167 ALA A N 1
ATOM 1283 C CA . ALA A 1 167 ? 5.952 -5.526 12.538 1.00 90.75 167 ALA A CA 1
ATOM 1284 C C . ALA A 1 167 ? 6.384 -4.413 11.567 1.00 90.75 167 ALA A C 1
ATOM 1286 O O . ALA A 1 167 ? 5.974 -3.262 11.735 1.00 90.75 167 ALA A O 1
ATOM 1287 N N . SER A 1 168 ? 7.131 -4.746 10.511 1.00 88.94 168 SER A N 1
ATOM 1288 C CA . SER A 1 168 ? 7.459 -3.808 9.427 1.00 88.94 168 SER A CA 1
ATOM 1289 C C . SER A 1 168 ? 6.210 -3.321 8.684 1.00 88.94 168 SER A C 1
ATOM 1291 O O . SER A 1 168 ? 6.089 -2.134 8.373 1.00 88.94 168 SER A O 1
ATOM 1293 N N . VAL A 1 169 ? 5.247 -4.210 8.416 1.00 92.19 169 VAL A N 1
ATOM 1294 C CA . VAL A 1 169 ? 3.967 -3.842 7.783 1.00 92.19 169 VAL A CA 1
ATOM 1295 C C . VAL A 1 169 ? 3.155 -2.908 8.688 1.00 92.19 169 VAL A C 1
ATOM 1297 O O . VAL A 1 169 ? 2.629 -1.894 8.218 1.00 92.19 169 VAL A O 1
ATOM 1300 N N . ALA A 1 170 ? 3.103 -3.196 9.990 1.00 93.62 170 ALA A N 1
ATOM 1301 C CA . ALA A 1 170 ? 2.452 -2.346 10.978 1.00 93.62 170 ALA A CA 1
ATOM 1302 C C . ALA A 1 170 ? 3.113 -0.960 11.080 1.00 93.62 170 ALA A C 1
ATOM 1304 O O . ALA A 1 170 ? 2.406 0.039 11.222 1.00 93.62 170 ALA A O 1
ATOM 1305 N N . ASP A 1 171 ? 4.439 -0.854 10.945 1.00 93.38 171 ASP A N 1
ATOM 1306 C CA . ASP A 1 171 ? 5.114 0.450 10.930 1.00 93.38 171 ASP A CA 1
ATOM 1307 C C . ASP A 1 171 ? 4.733 1.290 9.700 1.00 93.38 171 ASP A C 1
ATOM 1309 O O . ASP A 1 171 ? 4.472 2.489 9.825 1.00 93.38 171 ASP A O 1
ATOM 1313 N N . ILE A 1 172 ? 4.585 0.667 8.524 1.00 94.00 172 ILE A N 1
ATOM 1314 C CA . ILE A 1 172 ? 4.080 1.356 7.325 1.00 94.00 172 ILE A CA 1
ATOM 1315 C C . ILE A 1 172 ? 2.654 1.877 7.567 1.00 94.00 172 ILE A C 1
ATOM 1317 O O . ILE A 1 172 ? 2.355 3.030 7.239 1.00 94.00 172 ILE A O 1
ATOM 1321 N N . HIS A 1 173 ? 1.776 1.065 8.168 1.00 96.50 173 HIS A N 1
ATOM 1322 C CA . HIS A 1 173 ? 0.424 1.491 8.549 1.00 96.50 173 HIS A CA 1
ATOM 1323 C C . HIS A 1 173 ? 0.444 2.642 9.563 1.00 96.50 173 HIS A C 1
ATOM 1325 O O . HIS A 1 173 ? -0.319 3.598 9.412 1.00 96.50 173 HIS A O 1
ATOM 1331 N N . ARG A 1 174 ? 1.352 2.609 10.547 1.00 95.56 174 ARG A N 1
ATOM 1332 C CA . ARG A 1 174 ? 1.543 3.697 11.516 1.00 95.56 174 ARG A CA 1
ATOM 1333 C C . ARG A 1 174 ? 1.927 4.997 10.814 1.00 95.56 174 ARG A C 1
ATOM 1335 O O . ARG A 1 174 ? 1.270 6.012 11.032 1.00 95.56 174 ARG A O 1
ATOM 1342 N N . GLN A 1 175 ? 2.945 4.968 9.954 1.00 94.69 175 GLN A N 1
ATOM 1343 C CA . GLN A 1 175 ? 3.401 6.140 9.197 1.00 94.69 175 GLN A CA 1
ATOM 1344 C C . GLN A 1 175 ? 2.297 6.691 8.284 1.00 94.69 175 GLN A C 1
ATOM 1346 O O . GLN A 1 175 ? 2.105 7.905 8.187 1.00 94.69 175 GLN A O 1
ATOM 1351 N N . TYR A 1 176 ? 1.522 5.805 7.653 1.00 96.38 176 TYR A N 1
ATOM 1352 C CA . TYR A 1 176 ? 0.405 6.212 6.807 1.00 96.38 176 TYR A CA 1
ATOM 1353 C C . TYR A 1 176 ? -0.727 6.863 7.616 1.00 96.38 176 TYR A C 1
ATOM 1355 O O . TYR A 1 176 ? -1.230 7.922 7.235 1.00 96.38 176 TYR A O 1
ATOM 136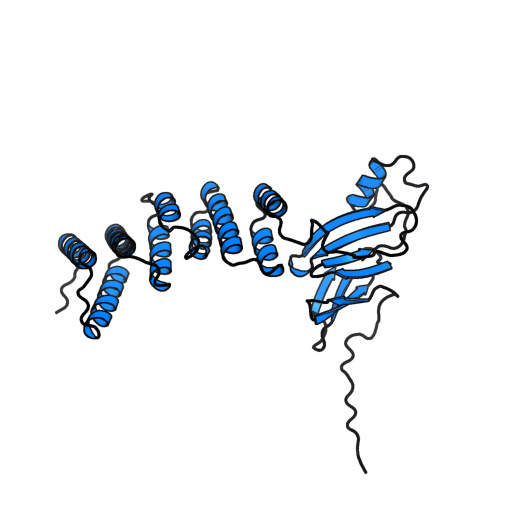3 N N . GLY A 1 177 ? -1.088 6.275 8.759 1.00 95.00 177 GLY A N 1
ATOM 1364 C CA . GLY A 1 177 ? -2.066 6.841 9.685 1.00 95.00 177 GLY A CA 1
ATOM 1365 C C . GLY A 1 177 ? -1.643 8.213 10.211 1.00 95.00 177 GLY A C 1
ATOM 1366 O O . GLY A 1 177 ? -2.461 9.128 10.265 1.00 95.00 177 GLY A O 1
ATOM 1367 N N . GLU A 1 178 ? -0.359 8.402 10.534 1.00 93.56 178 GLU A N 1
ATOM 1368 C CA . GLU A 1 178 ? 0.170 9.702 10.968 1.00 93.56 178 GLU A CA 1
ATOM 1369 C C . GLU A 1 178 ? 0.079 10.768 9.874 1.00 93.56 178 GLU A C 1
ATOM 1371 O O . GLU A 1 178 ? -0.369 11.883 10.148 1.00 93.56 178 GLU A O 1
ATOM 1376 N N . TYR A 1 179 ? 0.426 10.423 8.634 1.00 94.88 179 TYR A N 1
ATOM 1377 C CA . TYR A 1 179 ? 0.273 11.323 7.493 1.00 94.88 179 TYR A CA 1
ATOM 1378 C C . TYR A 1 179 ? -1.189 11.745 7.276 1.00 94.88 179 TYR A C 1
ATOM 1380 O O . TYR A 1 179 ? -1.480 12.938 7.161 1.00 94.88 179 TYR A O 1
ATOM 1388 N N . LEU A 1 180 ? -2.118 10.783 7.265 1.00 93.75 180 LEU A N 1
ATOM 1389 C CA . LEU A 1 180 ? -3.549 11.051 7.083 1.00 93.75 180 LEU A CA 1
ATOM 1390 C C . LEU A 1 180 ? -4.122 11.895 8.226 1.00 93.75 180 LEU A C 1
ATOM 1392 O O . LEU A 1 180 ? -4.909 12.812 7.988 1.00 93.75 180 LEU A O 1
ATOM 1396 N N . TYR A 1 181 ? -3.671 11.640 9.455 1.00 92.38 181 TYR A N 1
ATOM 1397 C CA . TYR A 1 181 ? -4.062 12.413 10.627 1.00 92.38 181 TYR A CA 1
ATOM 1398 C C . TYR A 1 181 ? -3.644 13.884 10.507 1.00 92.38 181 TYR A C 1
ATOM 1400 O O . TYR A 1 181 ? -4.460 14.772 10.748 1.00 92.38 181 TYR A O 1
ATOM 1408 N N . VAL A 1 182 ? -2.399 14.157 10.089 1.00 92.56 182 VAL A N 1
ATOM 1409 C CA . VAL A 1 182 ? -1.909 15.530 9.849 1.00 92.56 182 VAL A CA 1
ATOM 1410 C C . VAL A 1 182 ? -2.680 16.205 8.713 1.00 92.56 182 VAL A C 1
ATOM 1412 O O . VAL A 1 182 ? -2.960 17.399 8.785 1.00 92.56 182 VAL A O 1
ATOM 1415 N N . LYS A 1 183 ? -3.078 15.440 7.691 1.00 92.75 183 LYS A N 1
ATOM 1416 C CA . LYS A 1 183 ? -3.911 15.921 6.580 1.00 92.75 183 LYS A CA 1
ATOM 1417 C C . LYS A 1 183 ? -5.363 16.226 6.993 1.00 92.75 183 LYS A C 1
ATOM 1419 O O . LYS A 1 183 ? -6.073 16.903 6.256 1.00 92.75 183 LYS A O 1
ATOM 1424 N N . GLY A 1 184 ? -5.803 15.752 8.160 1.00 90.69 184 GLY A N 1
ATOM 1425 C CA . GLY A 1 184 ? -7.162 15.927 8.679 1.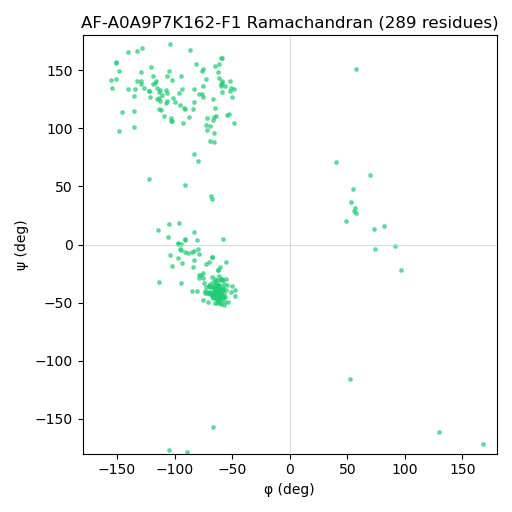00 90.69 184 GLY A CA 1
ATOM 1426 C C . GLY A 1 184 ? -8.136 14.807 8.301 1.00 90.69 184 GLY A C 1
ATOM 1427 O O . GLY A 1 184 ? -9.279 14.822 8.754 1.00 90.69 184 GLY A O 1
ATOM 1428 N N . GLU A 1 185 ? -7.696 13.801 7.540 1.00 92.81 185 GLU A N 1
ATOM 1429 C CA . GLU A 1 185 ? -8.503 12.635 7.161 1.00 92.81 185 GLU A CA 1
ATOM 1430 C C . GLU A 1 185 ? -8.550 11.617 8.316 1.00 92.81 185 GLU A C 1
ATOM 1432 O O . GLU A 1 185 ? -7.904 10.570 8.299 1.00 92.81 185 GLU A O 1
ATOM 1437 N N . CYS A 1 186 ? -9.285 11.955 9.377 1.00 91.56 186 CYS A N 1
ATOM 1438 C CA . CYS A 1 186 ? -9.254 11.209 10.639 1.00 91.56 186 CYS A CA 1
ATOM 1439 C C . CYS A 1 186 ? -9.885 9.810 10.543 1.00 91.56 186 CYS A C 1
ATOM 1441 O O . CYS A 1 186 ? -9.398 8.886 11.193 1.00 91.56 186 CYS A O 1
ATOM 1443 N N . ASP A 1 187 ? -10.922 9.637 9.717 1.00 92.38 187 ASP A N 1
ATOM 1444 C CA . ASP A 1 187 ? -11.595 8.343 9.532 1.00 92.38 187 ASP A CA 1
ATOM 1445 C C . ASP A 1 187 ? -10.658 7.309 8.897 1.00 92.38 187 ASP A C 1
ATOM 1447 O O . ASP A 1 187 ? -10.481 6.205 9.416 1.00 92.38 187 ASP A O 1
ATOM 1451 N N . THR A 1 188 ? -10.003 7.679 7.793 1.00 94.06 188 THR A N 1
ATOM 1452 C CA . THR A 1 188 ? -9.050 6.803 7.100 1.00 94.06 188 THR A CA 1
ATOM 1453 C C . THR A 1 188 ? -7.782 6.612 7.924 1.00 94.06 188 THR A C 1
ATOM 1455 O O . THR A 1 188 ? -7.259 5.499 7.972 1.00 94.06 188 THR A O 1
ATOM 1458 N N . ALA A 1 189 ? -7.321 7.644 8.643 1.00 95.31 189 ALA A N 1
ATOM 1459 C CA . ALA A 1 189 ? -6.220 7.512 9.595 1.00 95.31 189 ALA A CA 1
ATOM 1460 C C . ALA A 1 189 ? -6.522 6.459 10.672 1.00 95.31 189 ALA A C 1
ATOM 1462 O O . ALA A 1 189 ? -5.677 5.608 10.949 1.00 95.31 189 ALA A O 1
ATOM 1463 N N . MET A 1 190 ? -7.731 6.472 11.247 1.00 95.44 190 MET A N 1
ATOM 1464 C CA . MET A 1 190 ? -8.126 5.499 12.266 1.00 95.44 190 MET A CA 1
ATOM 1465 C C . MET A 1 190 ? -8.139 4.068 11.715 1.00 95.44 190 MET A C 1
ATOM 1467 O O . MET A 1 190 ? -7.621 3.161 12.363 1.00 95.44 190 MET A O 1
ATOM 1471 N N . GLN A 1 191 ? -8.633 3.865 10.490 1.00 95.62 191 GLN A N 1
ATOM 1472 C CA . GLN A 1 191 ? -8.575 2.554 9.832 1.00 95.62 191 GLN A CA 1
ATOM 1473 C C . GLN A 1 191 ? -7.138 2.032 9.702 1.00 95.62 191 GLN A C 1
ATOM 1475 O O . GLN A 1 191 ? -6.911 0.840 9.896 1.00 95.62 191 GLN A O 1
ATOM 1480 N N . GLN A 1 192 ? -6.162 2.906 9.418 1.00 96.19 192 GLN A N 1
ATOM 1481 C CA . GLN A 1 192 ? -4.750 2.510 9.385 1.00 96.19 192 GLN A CA 1
ATOM 1482 C C . GLN A 1 192 ? -4.219 2.169 10.780 1.00 96.19 192 GLN A C 1
ATOM 1484 O O . GLN A 1 192 ? -3.538 1.160 10.930 1.00 96.19 192 GLN A O 1
ATOM 1489 N N . PHE A 1 193 ? -4.559 2.947 11.813 1.00 96.06 193 PHE A N 1
ATOM 1490 C CA . PHE A 1 193 ? -4.125 2.653 13.183 1.00 96.06 193 PHE A CA 1
ATOM 1491 C C . PHE A 1 193 ? -4.694 1.338 13.726 1.00 96.06 193 PHE A C 1
ATOM 1493 O O . PHE A 1 193 ? -3.984 0.633 14.439 1.00 96.06 193 PHE A O 1
ATOM 1500 N N . VAL A 1 194 ? -5.916 0.952 13.353 1.00 95.75 194 VAL A N 1
ATOM 1501 C CA . VAL A 1 194 ? -6.478 -0.365 13.706 1.00 95.75 194 VAL A CA 1
ATOM 1502 C C . VAL A 1 194 ? -5.604 -1.510 13.177 1.00 95.75 194 VAL A C 1
ATOM 1504 O O . VAL A 1 194 ? -5.370 -2.474 13.898 1.00 95.75 194 VAL A O 1
ATOM 1507 N N . GLN A 1 195 ? -5.028 -1.378 11.976 1.00 95.75 195 GLN A N 1
ATOM 1508 C CA . GLN A 1 195 ? -4.113 -2.389 11.416 1.00 95.75 195 GLN A CA 1
ATOM 1509 C C . GLN A 1 195 ? -2.782 -2.502 12.182 1.00 95.75 195 GLN A C 1
ATOM 1511 O O . GLN A 1 195 ? -2.013 -3.423 11.940 1.00 95.75 195 GLN A O 1
ATOM 1516 N N . THR A 1 196 ? -2.489 -1.575 13.101 1.00 95.88 196 THR A N 1
ATOM 1517 C CA . THR A 1 196 ? -1.262 -1.594 13.919 1.00 95.88 196 THR A CA 1
ATOM 1518 C C . THR A 1 196 ? -1.450 -2.251 15.287 1.00 95.88 196 THR A C 1
ATOM 1520 O O . THR A 1 196 ? -0.483 -2.383 16.045 1.00 95.88 196 THR A O 1
ATOM 1523 N N . ILE A 1 197 ? -2.680 -2.657 15.627 1.00 94.00 197 ILE A N 1
ATOM 1524 C CA . ILE A 1 197 ? -2.988 -3.293 16.910 1.00 94.00 197 ILE A CA 1
ATOM 1525 C C . ILE A 1 197 ? -2.157 -4.575 17.064 1.00 94.00 197 ILE A C 1
ATOM 1527 O O . ILE A 1 197 ? -2.092 -5.405 16.165 1.00 94.00 197 ILE A O 1
ATOM 1531 N N . GLY A 1 198 ? -1.511 -4.725 18.222 1.00 91.50 198 GLY A N 1
ATOM 1532 C CA . GLY A 1 198 ? -0.599 -5.836 18.520 1.00 91.50 198 GLY A CA 1
ATOM 1533 C C . GLY A 1 198 ? 0.879 -5.503 18.299 1.00 91.50 198 GLY A C 1
ATOM 1534 O O . GLY A 1 198 ? 1.730 -6.108 18.945 1.00 91.50 198 GLY A O 1
ATOM 1535 N N . HIS A 1 199 ? 1.185 -4.489 17.483 1.00 93.06 199 HIS A N 1
ATOM 1536 C CA . HIS A 1 199 ? 2.557 -4.026 17.233 1.00 93.06 199 HIS A CA 1
ATOM 1537 C C . HIS A 1 199 ? 2.818 -2.611 17.765 1.00 93.06 199 HIS A C 1
ATOM 1539 O O . HIS A 1 199 ? 3.924 -2.312 18.211 1.00 93.06 199 HIS A O 1
ATOM 1545 N N . LEU A 1 200 ? 1.802 -1.743 17.764 1.00 92.25 200 LEU A N 1
ATOM 1546 C CA . LEU A 1 200 ? 1.874 -0.390 18.314 1.00 92.25 200 LEU A CA 1
ATOM 1547 C C . LEU A 1 200 ? 1.195 -0.308 19.686 1.00 92.25 200 LEU A C 1
ATOM 1549 O O . LEU A 1 200 ? 0.125 -0.878 19.907 1.00 92.25 200 LEU A O 1
ATOM 1553 N N . GLN A 1 201 ? 1.782 0.460 20.608 1.00 91.94 201 GLN A N 1
ATOM 1554 C CA . GLN A 1 201 ? 1.191 0.682 21.925 1.00 91.94 201 GLN A CA 1
ATOM 1555 C C . GLN A 1 201 ? -0.123 1.488 21.810 1.00 91.94 201 GLN A C 1
ATOM 1557 O O . GLN A 1 201 ? -0.104 2.610 21.292 1.00 91.94 201 GLN A O 1
ATOM 1562 N N . PRO A 1 202 ? -1.258 0.991 22.351 1.00 91.81 202 PRO A N 1
ATOM 1563 C CA . PRO A 1 202 ? -2.557 1.666 22.257 1.00 91.81 202 PRO A CA 1
ATOM 1564 C C . PRO A 1 202 ? -2.569 3.115 22.755 1.00 91.81 202 PRO A C 1
ATOM 1566 O O . PRO A 1 202 ? -3.237 3.966 22.169 1.00 91.81 202 PRO A O 1
ATOM 1569 N N . SER A 1 203 ? -1.788 3.424 23.795 1.00 91.25 203 SER A N 1
ATOM 1570 C CA . SER A 1 203 ? -1.683 4.771 24.370 1.00 91.25 203 SER A CA 1
ATOM 1571 C C . SER A 1 203 ? -1.246 5.829 23.349 1.00 91.25 203 SER A C 1
ATOM 1573 O O . SER A 1 203 ? -1.726 6.962 23.410 1.00 91.25 203 SER A O 1
ATOM 1575 N N . CYS A 1 204 ? -0.396 5.469 22.379 1.00 91.12 204 CYS A N 1
ATOM 1576 C CA . CYS A 1 204 ? 0.059 6.372 21.321 1.00 91.12 204 CYS A CA 1
ATOM 1577 C C . CYS A 1 204 ? -1.097 6.838 20.430 1.00 91.12 204 CYS A C 1
ATOM 1579 O O . CYS A 1 204 ? -1.168 8.020 20.087 1.00 91.12 204 CYS A O 1
ATOM 1581 N N . VAL A 1 205 ? -2.006 5.924 20.077 1.00 92.75 205 VAL A N 1
ATOM 1582 C CA . VAL A 1 205 ? -3.183 6.222 19.252 1.00 92.75 205 VAL A CA 1
ATOM 1583 C C . VAL A 1 205 ? -4.223 6.960 20.086 1.00 92.75 205 VAL A C 1
ATOM 1585 O O . VAL A 1 205 ? -4.674 8.030 19.685 1.00 92.75 205 VAL A O 1
ATOM 1588 N N . ILE A 1 206 ? -4.531 6.463 21.289 1.00 91.62 206 ILE A N 1
ATOM 1589 C CA . ILE A 1 206 ? -5.540 7.064 22.174 1.00 91.62 206 ILE A CA 1
ATOM 1590 C C . ILE A 1 206 ? -5.232 8.543 22.400 1.00 91.62 206 ILE A C 1
ATOM 1592 O O . ILE A 1 206 ? -6.089 9.389 22.164 1.00 91.62 206 ILE A O 1
ATOM 1596 N N . ARG A 1 207 ? -3.985 8.875 22.761 1.00 90.56 207 ARG A N 1
ATOM 1597 C CA . ARG A 1 207 ? -3.578 10.255 23.060 1.00 90.56 207 ARG A CA 1
ATOM 1598 C C . ARG A 1 207 ? -3.735 11.206 21.868 1.00 90.56 207 ARG A C 1
ATOM 1600 O O . ARG A 1 207 ? -3.941 12.396 22.085 1.00 90.56 207 ARG A O 1
ATOM 1607 N N . LYS A 1 208 ? -3.658 10.704 20.627 1.00 90.00 208 LYS A N 1
ATOM 1608 C CA . LYS A 1 208 ? -3.900 11.504 19.413 1.00 90.00 208 LYS A CA 1
ATOM 1609 C C . LYS A 1 208 ? -5.391 11.803 19.211 1.00 90.00 208 LYS A C 1
ATOM 1611 O O . LYS A 1 208 ? -5.720 12.880 18.738 1.00 90.00 208 LYS A O 1
ATOM 1616 N N . PHE A 1 209 ? -6.294 10.901 19.593 1.00 89.81 209 PHE A N 1
ATOM 1617 C CA . PHE A 1 209 ? -7.735 11.021 19.318 1.00 89.81 209 PHE A CA 1
ATOM 1618 C C . PHE A 1 209 ? -8.586 11.414 20.543 1.00 89.81 209 PHE A C 1
ATOM 1620 O O . PHE A 1 209 ? -9.802 11.263 20.513 1.00 89.81 209 PHE A O 1
ATOM 1627 N N . LEU A 1 210 ? -7.981 11.959 21.608 1.00 86.12 210 LEU A N 1
ATOM 1628 C CA . LEU A 1 210 ? -8.690 12.379 22.834 1.00 86.12 210 LEU A CA 1
ATOM 1629 C C . LEU A 1 210 ? -9.648 13.577 22.665 1.00 86.12 210 LEU A C 1
ATOM 1631 O O . LEU A 1 210 ? -10.411 13.865 23.588 1.00 86.12 210 LEU A O 1
ATOM 1635 N N . ASP A 1 211 ? -9.614 14.283 21.534 1.00 78.75 211 ASP A N 1
ATOM 1636 C CA . ASP A 1 211 ? -10.516 15.408 21.263 1.00 78.75 211 ASP A CA 1
ATOM 1637 C C . ASP A 1 211 ? -11.991 14.955 21.285 1.00 78.75 211 ASP A C 1
ATOM 1639 O O . ASP A 1 211 ? -12.353 13.929 20.705 1.00 78.75 211 ASP A O 1
ATOM 1643 N N . ALA A 1 212 ? -12.858 15.743 21.929 1.00 61.84 212 ALA A N 1
ATOM 1644 C CA . ALA A 1 212 ? -14.290 15.485 22.039 1.00 61.84 212 ALA A CA 1
ATOM 1645 C C . ALA A 1 212 ? -14.983 15.312 20.675 1.00 61.84 212 ALA A C 1
ATOM 1647 O O . ALA A 1 212 ? -15.942 14.548 20.581 1.00 61.84 212 ALA A O 1
ATOM 1648 N N . GLN A 1 213 ? -14.486 15.953 19.610 1.00 76.19 213 GLN A N 1
ATOM 1649 C CA . GLN A 1 213 ? -15.037 15.784 18.257 1.00 76.19 213 GLN A CA 1
ATOM 1650 C C . GLN A 1 213 ? -14.698 14.424 17.622 1.00 76.19 213 GLN A C 1
ATOM 1652 O O . GLN A 1 213 ? -15.323 14.025 16.644 1.00 76.19 213 GLN A O 1
ATOM 1657 N N . ARG A 1 214 ? -13.709 13.704 18.165 1.00 80.50 214 ARG A N 1
ATOM 1658 C CA . ARG A 1 214 ? -13.142 12.469 17.591 1.00 80.50 214 ARG A CA 1
ATOM 1659 C C . ARG A 1 214 ? -13.400 11.238 18.450 1.00 80.50 214 ARG A C 1
ATOM 1661 O O . ARG A 1 214 ? -12.850 10.166 18.212 1.00 80.50 214 ARG A O 1
ATOM 1668 N N . ILE A 1 215 ? -14.286 11.375 19.429 1.00 84.94 215 ILE A N 1
ATOM 1669 C CA . ILE A 1 215 ? -14.621 10.324 20.384 1.00 84.94 215 ILE A CA 1
ATOM 1670 C C . ILE A 1 215 ? -15.145 9.046 19.699 1.00 84.94 215 ILE A C 1
ATOM 1672 O O . ILE A 1 215 ? -14.877 7.945 20.171 1.00 84.94 215 ILE A O 1
ATOM 1676 N N . HIS A 1 216 ? -15.808 9.170 18.541 1.00 88.38 216 HIS A N 1
ATOM 1677 C CA . HIS A 1 216 ? -16.254 8.029 17.736 1.00 88.38 216 HIS A CA 1
ATOM 1678 C C . HIS A 1 216 ? -15.087 7.187 17.197 1.00 88.38 216 HIS A C 1
ATOM 1680 O O . HIS A 1 216 ? -15.182 5.964 17.180 1.00 88.38 216 HIS A O 1
ATOM 1686 N N . HIS A 1 217 ? -13.959 7.806 16.829 1.00 91.62 217 HIS A N 1
ATOM 1687 C CA . HIS A 1 217 ? -12.769 7.074 16.379 1.00 91.62 217 HIS A CA 1
ATOM 1688 C C . HIS A 1 217 ? -12.174 6.229 17.507 1.00 91.62 217 HIS A C 1
ATOM 1690 O O . HIS A 1 217 ? -11.732 5.106 17.270 1.00 91.62 217 HIS A O 1
ATOM 1696 N N . LEU A 1 218 ? -12.204 6.742 18.743 1.00 91.00 218 LEU A N 1
ATOM 1697 C CA . LEU A 1 218 ? -11.785 5.980 19.920 1.00 91.00 218 LEU A CA 1
ATOM 1698 C C . LEU A 1 218 ? -12.700 4.781 20.182 1.00 91.00 218 LEU A C 1
ATOM 1700 O O . LEU A 1 218 ? -12.189 3.723 20.537 1.00 91.00 218 LEU A O 1
ATOM 1704 N N . VAL A 1 219 ? -14.017 4.908 19.965 1.00 89.50 219 VAL A N 1
ATOM 1705 C CA . VAL A 1 219 ? -14.938 3.759 20.056 1.00 89.50 219 VAL A CA 1
ATOM 1706 C C . VAL A 1 219 ? -14.500 2.656 19.100 1.00 89.50 219 VAL A C 1
ATOM 1708 O O . VAL A 1 219 ? -14.302 1.530 19.551 1.00 89.50 219 VAL A O 1
ATOM 1711 N N . THR A 1 220 ? -14.291 2.977 17.818 1.00 91.69 220 THR A N 1
ATOM 1712 C CA . THR A 1 220 ? -13.840 1.999 16.815 1.00 91.69 220 THR A CA 1
ATOM 1713 C C . THR A 1 220 ? -12.542 1.328 17.251 1.00 91.69 220 THR A C 1
ATOM 1715 O O . THR A 1 220 ? -12.454 0.105 17.281 1.00 91.69 220 THR A O 1
ATOM 1718 N N . TYR A 1 221 ? -11.549 2.118 17.661 1.00 93.62 221 TYR A N 1
ATOM 1719 C CA . TYR A 1 221 ? -10.252 1.585 18.069 1.00 93.62 221 TYR A CA 1
ATOM 1720 C C . TYR A 1 221 ? -10.353 0.637 19.271 1.00 93.62 221 TYR A C 1
ATOM 1722 O O . TYR A 1 221 ? -9.763 -0.442 19.270 1.00 93.62 221 TYR A O 1
ATOM 1730 N N . PHE A 1 222 ? -11.119 1.012 20.299 1.00 91.62 222 PHE A N 1
ATOM 1731 C CA . PHE A 1 222 ? -11.305 0.182 21.487 1.00 91.62 222 PHE A CA 1
ATOM 1732 C C . PHE A 1 222 ? -12.125 -1.080 21.214 1.00 91.62 222 PHE A C 1
ATOM 1734 O O . PHE A 1 222 ? -11.828 -2.122 21.798 1.00 91.62 222 PHE A O 1
ATOM 1741 N N . GLN A 1 223 ? -13.142 -1.006 20.351 1.00 89.06 223 GLN A N 1
ATOM 1742 C CA . GLN A 1 223 ? -13.921 -2.174 19.937 1.00 89.06 223 GLN A CA 1
ATOM 1743 C C . GLN A 1 223 ? -13.033 -3.196 19.222 1.00 89.06 223 GLN A C 1
ATOM 1745 O O . GLN A 1 223 ? -13.051 -4.370 19.586 1.00 89.06 223 GLN A O 1
ATOM 1750 N N . GLU A 1 224 ? -12.204 -2.747 18.280 1.00 91.75 224 GLU A N 1
ATOM 1751 C CA . GLU A 1 224 ? -11.256 -3.612 17.571 1.00 91.75 224 GLU A CA 1
ATOM 1752 C C . GLU A 1 224 ? -10.225 -4.213 18.535 1.00 91.75 224 GLU A C 1
ATOM 1754 O O . GLU A 1 224 ? -10.038 -5.431 18.568 1.00 91.75 224 GLU A O 1
ATOM 1759 N N . LEU A 1 225 ? -9.646 -3.393 19.419 1.00 91.00 225 LEU A N 1
ATOM 1760 C CA . LEU A 1 225 ? -8.703 -3.843 20.448 1.00 91.00 225 LEU A CA 1
ATOM 1761 C C . LEU A 1 225 ? -9.310 -4.908 21.378 1.00 91.00 225 LEU A C 1
ATOM 1763 O O . LEU A 1 225 ? -8.638 -5.863 21.772 1.00 91.00 225 LEU A O 1
ATOM 1767 N N . HIS A 1 226 ? -10.587 -4.747 21.733 1.00 86.38 226 HIS A N 1
ATOM 1768 C CA . HIS A 1 226 ? -11.335 -5.701 22.550 1.00 86.38 226 HIS A CA 1
ATOM 1769 C C . HIS A 1 226 ? -11.663 -6.987 21.791 1.00 86.38 226 HIS A C 1
ATOM 1771 O O . HIS A 1 226 ? -11.510 -8.070 22.356 1.00 86.38 226 HIS A O 1
ATOM 1777 N N . SER A 1 227 ? -12.054 -6.882 20.519 1.00 86.31 227 SER A N 1
ATOM 1778 C CA . SER A 1 227 ? -12.371 -8.032 19.666 1.00 86.31 227 SER A CA 1
ATOM 1779 C C . SER A 1 227 ? -11.168 -8.962 19.471 1.00 86.31 227 SER A C 1
ATOM 1781 O O . SER A 1 227 ? -11.324 -10.182 19.487 1.00 86.31 227 SER A O 1
ATOM 1783 N N . LEU A 1 228 ? -9.964 -8.384 19.402 1.00 86.94 228 LEU A N 1
ATOM 1784 C CA . LEU A 1 228 ? -8.692 -9.099 19.304 1.00 86.94 228 LEU A CA 1
ATOM 1785 C C . LEU A 1 228 ? -8.197 -9.649 20.655 1.00 86.94 228 LEU A C 1
ATOM 1787 O O . LEU A 1 228 ? -7.174 -10.325 20.703 1.00 86.94 228 LEU A O 1
ATOM 1791 N N . GLY A 1 229 ? -8.894 -9.366 21.763 1.00 83.94 229 GLY A N 1
ATOM 1792 C CA . GLY A 1 229 ? -8.519 -9.836 23.102 1.00 83.94 229 GLY A CA 1
ATOM 1793 C C . GLY A 1 229 ? -7.299 -9.134 23.708 1.00 83.94 229 GLY A C 1
ATOM 1794 O O . GLY A 1 229 ? -6.772 -9.592 24.717 1.00 83.94 229 GLY A O 1
ATOM 1795 N N . LEU A 1 230 ? -6.861 -8.016 23.123 1.00 86.75 230 LEU A N 1
ATOM 1796 C CA . LEU A 1 230 ? -5.676 -7.255 23.543 1.00 86.75 230 LEU A CA 1
ATOM 1797 C C . LEU A 1 230 ? -6.022 -6.058 24.450 1.00 86.75 230 LEU A C 1
ATOM 1799 O O . LEU A 1 230 ? -5.146 -5.293 24.861 1.00 86.75 230 LEU A O 1
ATOM 1803 N N . ALA A 1 231 ? -7.304 -5.869 24.768 1.00 85.81 231 ALA A N 1
ATOM 1804 C CA . ALA A 1 231 ? -7.765 -4.838 25.690 1.00 85.81 231 ALA A CA 1
ATOM 1805 C C . ALA A 1 231 ? -7.549 -5.252 27.157 1.00 85.81 231 ALA A C 1
ATOM 1807 O O . ALA A 1 231 ? -7.995 -6.318 27.580 1.00 85.81 231 ALA A O 1
ATOM 1808 N N . ASN A 1 232 ? -6.924 -4.375 27.947 1.00 85.69 232 ASN A N 1
ATOM 1809 C CA . ASN A 1 232 ? -6.820 -4.512 29.401 1.00 85.69 232 ASN A CA 1
ATOM 1810 C C . ASN A 1 232 ? -8.026 -3.847 30.104 1.00 85.69 232 ASN A C 1
ATOM 1812 O O . ASN A 1 232 ? -8.934 -3.328 29.446 1.00 85.69 232 ASN A O 1
ATOM 1816 N N . SER A 1 233 ? -8.044 -3.862 31.441 1.00 80.50 233 SER A N 1
ATOM 1817 C CA . SER A 1 233 ? -9.103 -3.233 32.245 1.00 80.50 233 SER A CA 1
ATOM 1818 C C . SER A 1 233 ? -9.251 -1.738 31.951 1.00 80.50 233 SER A C 1
ATOM 1820 O O . SER A 1 233 ? -10.367 -1.283 31.708 1.00 80.50 233 SER A O 1
ATOM 1822 N N . ASP A 1 234 ? -8.144 -0.998 31.863 1.00 84.38 234 ASP A N 1
ATOM 1823 C CA . ASP A 1 234 ? -8.149 0.443 31.582 1.00 84.38 234 ASP A CA 1
ATOM 1824 C C . ASP A 1 234 ? -8.801 0.761 30.231 1.00 84.38 234 ASP A C 1
ATOM 1826 O O . ASP A 1 234 ? -9.635 1.661 30.132 1.00 84.38 234 ASP A O 1
ATOM 1830 N N . HIS A 1 235 ? -8.475 -0.002 29.184 1.00 86.31 235 HIS A N 1
ATOM 1831 C CA . HIS A 1 235 ? -9.066 0.161 27.854 1.00 86.31 235 HIS A CA 1
ATOM 1832 C C . HIS A 1 235 ? -10.577 -0.111 27.865 1.00 86.31 235 HIS A C 1
ATOM 1834 O O . HIS A 1 235 ? -11.333 0.591 27.194 1.00 86.31 235 HIS A O 1
ATOM 1840 N N . ILE A 1 236 ? -11.035 -1.094 28.646 1.00 82.38 236 ILE A N 1
ATOM 1841 C CA . ILE A 1 236 ? -12.465 -1.398 28.796 1.00 82.38 236 ILE A CA 1
ATOM 1842 C C . ILE A 1 236 ? -13.182 -0.260 29.530 1.00 82.38 236 ILE A C 1
ATOM 1844 O O . ILE A 1 236 ? -14.256 0.164 29.105 1.00 82.38 236 ILE A O 1
ATOM 1848 N N . THR A 1 237 ? -12.584 0.272 30.593 1.00 82.94 237 THR A N 1
ATOM 1849 C CA . THR A 1 237 ? -13.130 1.411 31.342 1.00 82.94 237 THR A CA 1
ATOM 1850 C C . THR A 1 237 ? -13.206 2.660 30.473 1.00 82.94 237 THR A C 1
ATOM 1852 O O . THR A 1 237 ? -14.230 3.344 30.453 1.00 82.94 237 THR A O 1
ATOM 1855 N N . LEU A 1 238 ? -12.163 2.936 29.684 1.00 85.56 238 LEU A N 1
ATOM 1856 C CA . LEU A 1 238 ? -12.169 4.027 28.712 1.00 85.56 238 LEU A CA 1
ATOM 1857 C C . LEU A 1 238 ? -13.259 3.835 27.653 1.00 85.56 238 LEU A C 1
ATOM 1859 O O . LEU A 1 238 ? -13.963 4.798 27.348 1.00 85.56 238 LEU A O 1
ATOM 1863 N N . LEU A 1 239 ? -13.467 2.619 27.141 1.00 86.44 239 LEU A N 1
ATOM 1864 C CA . LEU A 1 239 ? -14.549 2.325 26.198 1.00 86.44 239 LEU A CA 1
ATOM 1865 C C . LEU A 1 239 ? -15.933 2.589 26.812 1.00 86.44 239 LEU A C 1
ATOM 1867 O O . LEU A 1 239 ? -16.759 3.255 26.191 1.00 86.44 239 LEU A O 1
ATOM 1871 N N . LEU A 1 240 ? -16.175 2.142 28.047 1.00 82.44 240 LEU A N 1
ATOM 1872 C CA . LEU A 1 240 ? -17.434 2.402 28.755 1.00 82.44 240 LEU A CA 1
ATOM 1873 C C . LEU A 1 240 ? -17.666 3.900 28.964 1.00 82.44 240 LEU A C 1
ATOM 1875 O O . LEU A 1 240 ? -18.730 4.412 28.625 1.00 82.44 240 LEU A O 1
ATOM 1879 N N . ASN A 1 241 ? -16.643 4.622 29.423 1.00 83.06 241 ASN A N 1
ATOM 1880 C CA . ASN A 1 241 ? -16.693 6.078 29.554 1.00 83.06 241 ASN A CA 1
ATOM 1881 C C . ASN A 1 241 ? -16.997 6.767 28.216 1.00 83.06 241 ASN A C 1
ATOM 1883 O O . ASN A 1 241 ? -17.715 7.767 28.174 1.00 83.06 241 ASN A O 1
ATOM 1887 N N . THR A 1 242 ? -16.470 6.224 27.119 1.00 85.12 242 THR A N 1
ATOM 1888 C CA . THR A 1 242 ? -16.710 6.719 25.760 1.00 85.12 242 THR A CA 1
ATOM 1889 C C . THR A 1 242 ? -18.176 6.524 25.352 1.00 85.12 242 THR A C 1
ATOM 1891 O O . THR A 1 242 ? -18.805 7.484 24.903 1.00 85.12 242 THR A O 1
ATOM 1894 N N . TYR A 1 243 ? -18.765 5.345 25.593 1.00 84.25 243 TYR A N 1
ATOM 1895 C CA . TYR A 1 243 ? -20.194 5.100 25.343 1.00 84.25 243 TYR A CA 1
ATOM 1896 C C . TYR A 1 243 ? -21.105 6.009 26.172 1.00 84.25 243 TYR A C 1
ATOM 1898 O O . TYR A 1 243 ? -22.052 6.588 25.636 1.00 84.25 243 TYR A O 1
ATOM 1906 N N . THR A 1 244 ? -20.797 6.190 27.458 1.00 81.00 244 THR A N 1
ATOM 1907 C CA . THR A 1 244 ? -21.556 7.071 28.358 1.00 81.00 244 THR A CA 1
ATOM 1908 C C . THR A 1 244 ? -21.536 8.520 27.871 1.00 81.00 244 THR A C 1
ATOM 1910 O O . THR A 1 244 ? -22.573 9.184 27.867 1.00 81.00 244 THR A O 1
ATOM 1913 N N . LYS A 1 245 ? -20.377 9.014 27.407 1.00 81.56 245 LYS A N 1
ATOM 1914 C CA . LYS A 1 245 ? -20.248 10.360 26.820 1.00 81.56 245 LYS A CA 1
ATOM 1915 C C . LYS A 1 245 ? -21.052 10.519 25.529 1.00 81.56 245 LYS A C 1
ATOM 1917 O O . LYS A 1 245 ? -21.634 11.578 25.314 1.00 81.56 245 LYS A O 1
ATOM 1922 N N . LEU A 1 246 ? -21.102 9.478 24.700 1.00 82.56 246 LEU A N 1
ATOM 1923 C CA . LEU A 1 246 ? -21.867 9.461 23.450 1.00 82.56 246 LEU A CA 1
ATOM 1924 C C . LEU A 1 246 ? -23.370 9.221 23.637 1.00 82.56 246 LEU A C 1
ATOM 1926 O O . LEU A 1 246 ? -24.125 9.346 22.677 1.00 82.56 246 LEU A O 1
ATOM 1930 N N . LYS A 1 247 ? -23.812 8.898 24.860 1.00 80.75 247 LYS A N 1
ATOM 1931 C CA . LYS A 1 247 ? -25.182 8.457 25.164 1.00 80.75 247 LYS A CA 1
ATOM 1932 C C . LYS A 1 247 ? -25.610 7.237 24.341 1.00 80.75 247 LYS A C 1
ATOM 1934 O O . LYS A 1 247 ? -26.796 7.056 24.068 1.00 80.75 247 LYS A O 1
ATOM 1939 N N . ASP A 1 248 ? -24.657 6.393 23.956 1.00 77.50 248 ASP A N 1
ATOM 1940 C CA . ASP A 1 248 ? -24.929 5.186 23.180 1.00 77.50 248 ASP A CA 1
ATOM 1941 C C . ASP A 1 248 ? -25.359 4.042 24.104 1.00 77.50 248 ASP A C 1
ATOM 1943 O O . ASP A 1 248 ? -24.593 3.147 24.470 1.00 77.50 248 ASP A O 1
ATOM 1947 N N . VAL A 1 249 ? -26.623 4.109 24.520 1.00 73.94 249 VAL A N 1
ATOM 1948 C CA . VAL A 1 249 ? -27.227 3.159 25.464 1.00 73.94 249 VAL A CA 1
ATOM 1949 C C . VAL A 1 249 ? -27.292 1.749 24.876 1.00 73.94 249 VAL A C 1
ATOM 1951 O O . VAL A 1 249 ? -27.217 0.767 25.610 1.00 73.94 249 VAL A O 1
ATOM 1954 N N . THR A 1 250 ? -27.403 1.633 23.552 1.00 77.69 250 THR A N 1
ATOM 1955 C CA . THR A 1 250 ? -27.574 0.345 22.871 1.00 77.69 250 THR A CA 1
ATOM 1956 C C . THR A 1 250 ? -26.304 -0.494 22.908 1.00 77.69 250 THR A C 1
ATOM 1958 O O . THR A 1 250 ? -26.336 -1.656 23.326 1.00 77.69 250 THR A O 1
ATOM 1961 N N . HIS A 1 251 ? -25.169 0.104 22.539 1.00 75.81 251 HIS A N 1
ATOM 1962 C CA . HIS A 1 251 ? -23.881 -0.574 22.576 1.00 75.81 251 HIS A CA 1
ATOM 1963 C C . HIS A 1 251 ? -23.415 -0.818 24.011 1.00 75.81 251 HIS A C 1
ATOM 1965 O O . HIS A 1 251 ? -22.873 -1.887 24.297 1.00 75.81 251 HIS A O 1
ATOM 1971 N N . LEU A 1 252 ? -23.701 0.111 24.928 1.00 75.31 252 LEU A N 1
ATOM 1972 C CA . LEU A 1 252 ? -23.425 -0.056 26.352 1.00 75.31 252 LEU A CA 1
ATOM 1973 C C . LEU A 1 252 ? -24.177 -1.261 26.948 1.00 75.31 252 LEU A C 1
ATOM 1975 O O . LEU A 1 252 ? -23.561 -2.125 27.572 1.00 75.31 252 LEU A O 1
ATOM 1979 N N . ASP A 1 253 ? -25.489 -1.357 26.723 1.00 73.19 253 ASP A N 1
ATOM 1980 C CA . ASP A 1 253 ? -26.323 -2.444 27.249 1.00 73.19 253 ASP A CA 1
ATOM 1981 C C . ASP A 1 253 ? -25.953 -3.802 26.627 1.00 73.19 253 ASP A C 1
ATOM 1983 O O . ASP A 1 253 ? -25.812 -4.803 27.333 1.00 73.19 253 ASP A O 1
ATOM 1987 N N . SER A 1 254 ? -25.692 -3.840 25.316 1.00 78.38 254 SER A N 1
ATOM 1988 C CA . SER A 1 254 ? -25.198 -5.042 24.630 1.00 78.38 254 SER A CA 1
ATOM 1989 C C . SER A 1 254 ? -23.851 -5.518 25.189 1.00 78.38 254 SER A C 1
ATOM 1991 O O . SER A 1 254 ? -23.665 -6.712 25.458 1.00 78.38 254 SER A O 1
ATOM 1993 N N . PHE A 1 255 ? -22.920 -4.591 25.435 1.00 74.50 255 PHE A N 1
ATOM 1994 C CA . PHE A 1 255 ? -21.605 -4.904 25.991 1.00 74.50 255 PHE A CA 1
ATOM 1995 C C . PHE A 1 255 ? -21.711 -5.465 27.415 1.00 74.50 255 PHE A C 1
ATOM 1997 O O . PHE A 1 255 ? -21.121 -6.507 27.717 1.00 74.50 255 PHE A O 1
ATOM 2004 N N . ILE A 1 256 ? -22.522 -4.829 28.270 1.00 72.94 256 ILE A N 1
ATOM 2005 C CA . ILE A 1 256 ? -22.770 -5.282 29.645 1.00 72.94 256 ILE A CA 1
ATOM 2006 C C . ILE A 1 256 ? -23.441 -6.659 29.645 1.00 72.94 256 ILE A C 1
ATOM 2008 O O . ILE A 1 256 ? -22.972 -7.554 30.345 1.00 72.94 256 ILE A O 1
ATOM 2012 N N . LYS A 1 257 ? -24.480 -6.879 28.829 1.00 73.00 257 LYS A N 1
ATOM 2013 C CA . LYS A 1 257 ? -25.171 -8.178 28.717 1.00 73.00 257 LYS A CA 1
ATOM 2014 C C . LYS A 1 257 ? -24.244 -9.293 28.238 1.00 73.00 257 LYS A C 1
ATOM 2016 O O . LYS A 1 257 ? -24.296 -10.403 28.764 1.00 73.00 257 LYS A O 1
ATOM 2021 N N . THR A 1 258 ? -23.383 -9.004 27.266 1.00 72.62 258 THR A N 1
ATOM 2022 C CA . THR A 1 258 ? -22.420 -9.975 26.725 1.00 72.62 258 THR A CA 1
ATOM 2023 C C . THR A 1 258 ? -21.386 -10.384 27.777 1.00 72.62 258 THR A C 1
ATOM 2025 O O . THR A 1 258 ? -21.081 -11.568 27.918 1.00 72.62 258 THR A O 1
ATOM 2028 N N . LYS A 1 259 ? -20.880 -9.426 28.564 1.00 66.06 259 LYS A N 1
ATOM 2029 C CA . LYS A 1 259 ? -19.954 -9.693 29.676 1.00 66.06 259 LYS A CA 1
ATOM 2030 C C . LYS A 1 259 ? -20.642 -10.391 30.856 1.00 66.06 259 LYS A C 1
ATOM 2032 O O . LYS A 1 259 ? -20.085 -11.341 31.392 1.00 66.06 259 LYS A O 1
ATOM 2037 N N . ALA A 1 260 ? -21.865 -9.992 31.204 1.00 62.72 260 ALA A N 1
ATOM 2038 C CA . ALA A 1 260 ? -22.653 -10.625 32.261 1.00 62.72 260 ALA A CA 1
ATOM 2039 C C . ALA A 1 260 ? -22.986 -12.093 31.943 1.00 62.72 260 ALA A C 1
ATOM 2041 O O . ALA A 1 260 ? -22.914 -12.933 32.832 1.00 62.72 260 ALA A O 1
ATOM 2042 N N . LYS A 1 261 ? -23.285 -12.423 30.676 1.00 62.00 261 LYS A N 1
ATOM 2043 C CA . LYS A 1 261 ? -23.490 -13.815 30.240 1.00 62.00 261 LYS A CA 1
ATOM 2044 C C . LYS A 1 261 ? -22.218 -14.657 30.326 1.00 62.00 261 LYS A C 1
ATOM 2046 O O . LYS A 1 261 ? -22.282 -15.776 30.813 1.00 62.00 261 LYS A O 1
ATOM 2051 N N . ARG A 1 262 ? -21.062 -14.127 29.903 1.00 59.78 262 ARG A N 1
ATOM 2052 C CA . ARG A 1 262 ? -19.777 -14.849 30.007 1.00 59.78 262 ARG A CA 1
ATOM 2053 C C . ARG A 1 262 ? -19.374 -15.151 31.457 1.00 59.78 262 ARG A C 1
ATOM 2055 O O . ARG A 1 262 ? -18.760 -16.181 31.698 1.00 59.78 262 ARG A O 1
ATOM 2062 N N . ASN A 1 263 ? -19.761 -14.296 32.404 1.00 53.34 263 ASN A N 1
ATOM 2063 C CA . ASN A 1 263 ? -19.489 -14.486 33.833 1.00 53.34 263 ASN A CA 1
ATOM 2064 C C . ASN A 1 263 ? -20.533 -15.366 34.551 1.00 53.34 263 ASN A C 1
ATOM 2066 O O . ASN A 1 263 ? -20.362 -15.679 35.724 1.00 53.34 263 ASN A O 1
ATOM 2070 N N . ALA A 1 264 ? -21.628 -15.755 33.889 1.00 52.97 264 ALA A N 1
ATOM 2071 C CA . ALA A 1 264 ? -22.551 -16.753 34.434 1.00 52.97 264 ALA A CA 1
ATOM 2072 C C . ALA A 1 264 ? -22.008 -18.186 34.258 1.00 52.97 264 ALA A C 1
ATOM 2074 O O . ALA A 1 264 ? -22.318 -19.050 35.072 1.00 52.97 264 ALA A O 1
ATOM 2075 N N . ASP A 1 265 ? -21.164 -18.404 33.241 1.00 53.88 265 ASP A N 1
ATOM 2076 C CA . ASP A 1 265 ? -20.517 -19.693 32.951 1.00 53.88 265 ASP A CA 1
ATOM 2077 C C . ASP A 1 265 ? -19.122 -19.842 33.592 1.00 53.88 265 ASP A C 1
ATOM 2079 O O . ASP A 1 265 ? -18.623 -20.956 33.711 1.00 53.88 265 ASP A O 1
ATOM 2083 N N . ASN A 1 266 ? -18.493 -18.748 34.040 1.00 50.12 266 ASN A N 1
ATOM 2084 C CA . ASN A 1 266 ? -17.221 -18.755 34.770 1.00 50.12 266 ASN A CA 1
ATOM 2085 C C . ASN A 1 266 ? -17.309 -17.812 35.973 1.00 50.12 266 ASN A C 1
ATOM 2087 O O . ASN A 1 266 ? -17.652 -16.643 35.817 1.00 50.12 266 ASN A O 1
ATOM 2091 N N . THR A 1 267 ? -16.959 -18.309 37.160 1.00 48.38 267 THR A N 1
ATOM 2092 C CA . THR A 1 267 ? -16.934 -17.603 38.455 1.00 48.38 267 THR A CA 1
ATOM 2093 C C . THR A 1 267 ? -15.842 -16.525 38.554 1.00 48.38 267 THR A C 1
ATOM 2095 O O . THR A 1 267 ? -15.181 -16.413 39.582 1.00 48.38 267 THR A O 1
ATOM 2098 N N . ASP A 1 268 ? -15.625 -15.736 37.503 1.00 47.50 268 ASP A N 1
ATOM 2099 C CA . ASP A 1 268 ? -14.741 -14.575 37.552 1.00 47.50 268 ASP A CA 1
ATOM 2100 C C . ASP A 1 268 ? -15.557 -13.339 37.933 1.00 47.50 268 ASP A C 1
ATOM 2102 O O . ASP A 1 268 ? -16.480 -12.905 37.228 1.00 47.50 268 ASP A O 1
ATOM 2106 N N . GLU A 1 269 ? -15.222 -12.768 39.090 1.00 49.97 269 GLU A N 1
ATOM 2107 C CA . GLU A 1 269 ? -15.760 -11.488 39.523 1.00 49.97 269 GLU A CA 1
ATOM 2108 C C . GLU A 1 269 ? -15.597 -10.445 38.412 1.00 49.97 269 GLU A C 1
ATOM 2110 O O . GLU A 1 269 ? -14.541 -10.315 37.792 1.00 49.97 269 GLU A O 1
ATOM 2115 N N . LEU A 1 270 ? -16.660 -9.672 38.161 1.00 55.38 270 LEU A N 1
ATOM 2116 C CA . LEU A 1 270 ? -16.592 -8.514 37.269 1.00 55.38 270 LEU A CA 1
ATOM 2117 C C . LEU A 1 270 ? -15.387 -7.655 37.691 1.00 55.38 270 LEU A C 1
ATOM 2119 O O . LEU A 1 270 ? -15.337 -7.292 38.875 1.00 55.38 270 LEU A O 1
ATOM 2123 N N . PRO A 1 271 ? -14.461 -7.313 36.767 1.00 58.50 271 PRO A N 1
ATOM 2124 C CA . PRO A 1 271 ? -13.336 -6.440 37.074 1.00 58.50 271 PRO A CA 1
ATOM 2125 C C . PRO A 1 271 ? -13.851 -5.210 37.816 1.00 58.50 271 PRO A C 1
ATOM 2127 O O . PRO A 1 271 ? -14.877 -4.649 37.421 1.00 58.50 271 PRO A O 1
ATOM 2130 N N . PHE A 1 272 ? -13.186 -4.830 38.907 1.00 53.31 272 PHE A N 1
ATOM 2131 C CA . PHE A 1 272 ? -13.616 -3.749 39.801 1.00 53.31 272 PHE A CA 1
ATOM 2132 C C . PHE A 1 272 ? -14.010 -2.478 39.030 1.00 53.31 272 PHE A C 1
ATOM 2134 O O . PHE A 1 272 ? -15.054 -1.882 39.297 1.00 53.31 272 PHE A O 1
ATOM 2141 N N . ASP A 1 273 ? -13.263 -2.157 37.975 1.00 56.31 273 ASP A N 1
ATOM 2142 C CA . ASP A 1 273 ? -13.501 -0.983 37.136 1.00 56.31 273 ASP A CA 1
ATOM 2143 C C . ASP A 1 273 ? -14.807 -1.062 36.326 1.00 56.31 273 ASP A C 1
ATOM 2145 O O . ASP A 1 273 ? -15.449 -0.046 36.065 1.00 56.31 273 ASP A O 1
ATOM 2149 N N . LEU A 1 274 ? -15.268 -2.273 35.993 1.00 60.28 274 LEU A N 1
ATOM 2150 C CA . LEU A 1 274 ? -16.555 -2.493 35.338 1.00 60.28 274 LEU A CA 1
ATOM 2151 C C . LEU A 1 274 ? -17.720 -2.269 36.311 1.00 60.28 274 LEU A C 1
ATOM 2153 O O . LEU A 1 274 ? -18.750 -1.734 35.908 1.00 60.28 274 LEU A O 1
ATOM 2157 N N . LYS A 1 275 ? -17.570 -2.644 37.593 1.00 61.91 275 LYS A N 1
ATOM 2158 C CA . LYS A 1 275 ? -18.579 -2.358 38.631 1.00 61.91 275 LYS A CA 1
ATOM 2159 C C . LYS A 1 275 ? -18.735 -0.844 38.816 1.00 61.91 275 LYS A C 1
ATOM 2161 O O . LYS A 1 275 ? -19.866 -0.359 38.825 1.00 61.91 275 LYS A O 1
ATOM 2166 N N . THR A 1 276 ? -17.622 -0.112 38.875 1.00 65.19 276 THR A N 1
ATOM 2167 C CA . THR A 1 276 ? -17.602 1.357 38.965 1.00 65.19 276 THR A CA 1
ATOM 2168 C C . THR A 1 276 ? -18.230 1.999 37.730 1.00 65.19 276 THR A C 1
ATOM 2170 O O . THR A 1 276 ? -19.164 2.783 37.860 1.00 65.19 276 THR A O 1
ATOM 2173 N N . ALA A 1 277 ? -17.837 1.579 36.525 1.00 61.16 277 ALA A N 1
ATOM 2174 C CA . ALA A 1 277 ? -18.418 2.101 35.291 1.00 61.16 277 ALA A CA 1
ATOM 2175 C C . ALA A 1 277 ? -19.929 1.812 35.176 1.00 61.16 277 ALA A C 1
ATOM 2177 O O . ALA A 1 277 ? -20.693 2.675 34.748 1.00 61.16 277 ALA A O 1
ATOM 2178 N N . ILE A 1 278 ? -20.397 0.631 35.604 1.00 65.81 278 ILE A N 1
ATOM 2179 C CA . ILE A 1 278 ? -21.834 0.309 35.673 1.00 65.81 278 ILE A CA 1
ATOM 2180 C C . ILE A 1 278 ? -22.549 1.218 36.681 1.00 65.81 278 ILE A C 1
ATOM 2182 O O . ILE A 1 278 ? -23.667 1.666 36.416 1.00 65.81 278 ILE A O 1
ATOM 2186 N N . GLN A 1 279 ? -21.935 1.491 37.832 1.00 66.50 279 GLN A N 1
ATOM 2187 C CA . GLN A 1 279 ? -22.493 2.379 38.848 1.00 66.50 279 GLN A CA 1
ATOM 2188 C C . GLN A 1 279 ? -22.585 3.827 38.351 1.00 66.50 279 GLN A C 1
ATOM 2190 O O . GLN A 1 279 ? -23.633 4.451 38.521 1.00 66.50 279 GLN A O 1
ATOM 2195 N N . ASP A 1 280 ? -21.566 4.318 37.653 1.00 65.25 280 ASP A N 1
ATOM 2196 C CA . ASP A 1 280 ? -21.568 5.644 37.032 1.00 65.25 280 ASP A CA 1
ATOM 2197 C C . ASP A 1 280 ? -22.636 5.736 35.931 1.00 65.25 280 ASP A C 1
ATOM 2199 O O . ASP A 1 280 ? -23.388 6.710 35.859 1.00 65.25 280 ASP A O 1
ATOM 2203 N N . CYS A 1 281 ? -22.809 4.674 35.133 1.00 61.28 281 CYS A N 1
ATOM 2204 C CA . CYS A 1 281 ? -23.895 4.582 34.150 1.00 61.28 281 CYS A CA 1
ATOM 2205 C C . CYS A 1 281 ? -25.287 4.594 34.809 1.00 61.28 281 CYS A C 1
ATOM 2207 O O . CYS A 1 281 ? -26.223 5.188 34.266 1.00 61.28 281 CYS A O 1
ATOM 2209 N N . ARG A 1 282 ? -25.439 3.971 35.989 1.00 66.88 282 ARG A N 1
ATOM 2210 C CA . ARG A 1 282 ? -26.677 4.024 36.790 1.00 66.88 282 ARG A CA 1
ATOM 2211 C C . ARG A 1 282 ? -26.948 5.424 37.325 1.00 66.88 282 ARG A C 1
ATOM 2213 O O . ARG A 1 282 ? -28.085 5.877 37.240 1.00 66.88 282 ARG A O 1
ATOM 2220 N N . GLN A 1 283 ? -25.930 6.108 37.841 1.00 64.25 283 GLN A N 1
ATOM 2221 C CA . GLN A 1 283 ? -26.062 7.477 38.346 1.00 64.25 283 GLN A CA 1
ATOM 2222 C C . GLN A 1 283 ? -26.367 8.483 37.229 1.00 64.25 283 GLN A C 1
ATOM 2224 O O . GLN A 1 283 ? -27.127 9.422 37.445 1.00 64.25 283 GLN A O 1
ATOM 2229 N N . ALA A 1 284 ? -25.852 8.249 36.021 1.00 61.84 284 ALA A N 1
ATOM 2230 C CA . ALA A 1 284 ? -26.128 9.075 34.850 1.00 61.84 284 ALA A CA 1
ATOM 2231 C C . ALA A 1 284 ? -27.478 8.769 34.158 1.00 61.84 284 ALA A C 1
ATOM 2233 O O . ALA A 1 284 ? -27.797 9.376 33.137 1.00 61.84 284 ALA A O 1
ATOM 2234 N N . GLY A 1 285 ? -28.296 7.864 34.717 1.00 61.28 285 GLY A N 1
ATOM 2235 C CA . GLY A 1 285 ? -29.678 7.631 34.281 1.00 61.28 285 GLY A CA 1
ATOM 2236 C C . GLY A 1 285 ? -29.843 6.723 33.056 1.00 61.28 285 GLY A C 1
ATOM 2237 O O . GLY A 1 285 ? -30.924 6.690 32.474 1.00 61.28 285 GLY A O 1
ATOM 2238 N N . TYR A 1 286 ? -28.815 5.962 32.665 1.00 58.47 286 TYR A N 1
ATOM 2239 C CA . TYR A 1 286 ? -28.822 5.162 31.429 1.00 58.47 286 TYR A CA 1
ATOM 2240 C C . TYR A 1 286 ? -29.497 3.781 31.533 1.00 58.47 286 TYR A C 1
ATOM 2242 O O . TYR A 1 286 ? -29.410 2.991 30.598 1.00 58.47 286 TYR A O 1
ATOM 2250 N N . PHE A 1 287 ? -30.209 3.474 32.624 1.00 56.66 287 PHE A N 1
ATOM 2251 C CA . PHE A 1 287 ? -30.953 2.215 32.754 1.00 56.66 287 PHE A CA 1
ATOM 2252 C C . PHE A 1 287 ? -32.464 2.448 32.747 1.00 56.66 287 PHE A C 1
ATOM 2254 O O . PHE A 1 287 ? -33.030 3.003 33.690 1.00 56.66 287 PHE A O 1
ATOM 2261 N N . SER A 1 288 ? -33.138 1.924 31.720 1.00 43.25 288 SER A N 1
ATOM 2262 C CA . SER A 1 288 ? -34.545 1.556 31.855 1.00 43.25 288 SER A CA 1
ATOM 2263 C C . SER A 1 288 ? -34.608 0.253 32.654 1.00 43.25 288 SER A C 1
ATOM 2265 O O . SER A 1 288 ? -33.902 -0.710 32.365 1.00 43.25 288 SER A O 1
ATOM 2267 N N . ARG A 1 289 ? -35.403 0.256 33.727 1.00 35.62 289 ARG A N 1
ATOM 2268 C CA . ARG A 1 289 ? -35.675 -0.908 34.582 1.00 35.62 289 ARG A CA 1
ATOM 2269 C C . ARG A 1 289 ? -36.033 -2.126 33.718 1.00 35.62 289 ARG A C 1
ATOM 2271 O O . ARG A 1 289 ? -37.166 -2.220 33.255 1.00 35.62 289 ARG A O 1
ATOM 2278 N N . SER A 1 290 ? -35.118 -3.078 33.556 1.00 32.00 290 SER A N 1
ATOM 2279 C CA . SER A 1 290 ? -35.491 -4.436 33.165 1.00 32.00 290 SER A CA 1
ATOM 2280 C C . SER A 1 290 ? -36.147 -5.095 34.379 1.00 32.00 290 SER A C 1
ATOM 2282 O O . SER A 1 290 ? -35.462 -5.422 35.352 1.00 32.00 290 SER A O 1
ATOM 2284 N N . ARG A 1 291 ? -37.479 -5.175 34.345 1.00 29.61 291 ARG A N 1
ATOM 2285 C CA . ARG A 1 291 ? -38.240 -6.198 35.068 1.00 29.61 291 ARG A CA 1
ATOM 2286 C C . ARG A 1 291 ? -37.975 -7.560 34.446 1.00 29.61 291 ARG A C 1
ATOM 2288 O O . ARG A 1 291 ? -37.768 -7.589 33.213 1.00 29.61 291 ARG A O 1
#

pLDDT: mean 78.18, std 15.58, range [29.61, 96.5]

Radius of gyration: 29.3 Å; Cα contacts (8 Å, |Δi|>4): 376; chains: 1; bounding box: 66×68×73 Å

Sequence (291 aa):
MITGLGFREPMVDEIGCGLGCATMGRRMSNMVTAKDKGIFFCSTEGRRPCYAYQWTKSSIQSHLNYLVIVSPPFFASAASASATVRNFATHTPNYGESDIAKVIVFEPGNKYVAYSGTFTNNMREVISQWAVMFAGEVTATKLDLLYHKSLYGLALSLAKTQQLDEASVADIHRQYGEYLYVKGECDTAMQQFVQTIGHLQPSCVIRKFLDAQRIHHLVTYFQELHSLGLANSDHITLLLNTYTKLKDVTHLDSFIKTKAKRNADNTDELPFDLKTAIQDCRQAGYFSRSR

Foldseek 3Di:
DDPDPPPPQPDQDPDAADPQQWEQAPPPQWIWGDDQQFIWTAHSVHTDDTDGDNAAFPHWYHDHQKIKTKHDWDQQDCPDPDPQSVVCVVPDPPSRVWTKMWIWIARPQLRDTLDIHIDTDDDPDDDDDDPPPPSLDPDPVVLVVCLVVLVLVSVLSVCVSNVPDLLSSLVSLQSNLVVCVVVVVNVVSLVSNLSNAPNDDVVVVCVSQVDPVRLVSLLVSLVSCVVVVNDDLVSVLSNLVSCLSVVVLPVNVVVVVVVVVVCVVPVDDDPPSVVVSVVVCVVSPSDDDDD

Mean predicted aligned error: 15.65 Å

InterPro domains:
  IPR000547 Clathrin, heavy chain/VPS, 7-fold repeat [PS50236] (193-291)
  IPR057307 PEP5/VPS11 N-terminal [PF23341] (9-134)
  IPR057308 PEP5/VPS11, clathrin heavy-chain repeat [PF23356] (181-289)

Solvent-accessible surface area (backbone atoms only — not comparable to full-atom values): 17024 Å² total; per-residue (Å²): 141,80,85,76,79,80,78,73,73,83,77,77,65,96,68,86,56,58,76,54,13,56,32,65,29,82,73,71,79,23,40,34,39,40,46,56,69,23,39,39,32,36,43,99,89,34,78,53,80,63,48,83,40,70,61,62,67,42,31,37,44,56,53,72,77,30,38,40,39,29,32,54,76,40,68,52,36,73,84,44,92,45,66,60,42,22,54,46,39,76,73,35,84,71,39,71,79,48,46,28,28,42,42,34,35,33,28,70,92,75,73,39,74,80,41,70,47,75,43,68,76,76,84,85,74,90,81,91,74,74,95,74,49,91,79,73,59,92,42,72,70,57,49,49,55,29,54,77,69,67,37,47,71,57,49,54,49,48,37,63,75,68,64,57,55,70,62,61,51,23,49,53,29,42,55,44,16,52,53,29,44,76,73,62,44,51,70,64,13,46,60,27,46,57,67,17,65,92,73,52,66,65,66,67,56,50,70,72,41,68,50,82,92,36,47,66,57,49,48,55,48,44,51,52,36,44,74,72,67,72,50,54,71,69,52,50,45,51,42,52,54,49,32,63,75,69,65,40,54,66,62,48,50,51,51,50,53,56,52,53,54,58,39,73,81,38,96,59,75,75,56,70,60,56,55,52,52,52,49,52,40,53,74,72,63,69,65,78,84,82,125

Nearest PDB structures (foldseek):
  7zu0-assembly1_A  TM=7.356E-01  e=5.340E-10  Saccharomyces cerevisiae
  8e3q-assembly1_A  TM=4.453E-01  e=1.045E+00  Homo sapiens
  8h77-assembly1_F  TM=3.479E-01  e=3.015E+00  Mus musculus
  9gag-assembly1_A  TM=3.099E-01  e=6.002E+00  Homo sapiens

Secondary structure (DSSP, 8-state):
-------------SS---TT-EEE-TTT-SEEEEETTEEEEEETTEEEEEEE--S--SEEEEETTEEEEEPPPEE--TT-S-HHHHHHHHHSTTTTSSEEEEEEEEETTTTEEEEEEEEES--------SS--TTTS--HHHHHHHHHTT-HHHHHHHHHHHT--HHHHHHHHHHHHHHHHHHT-HHHHHHHHHTTBTTB-HHHHHHHS-SGGGHHHHHHHHHHHHHTT---HHHHHHHHHHHHHHT-HHHHHHHHHHHHHHHHHS-PPPPHHHHHHHHHHHHTT------

Organism: NCBI:txid117069

=== Feature glossary ===
Annotated list of the representations used here:

Nearest PDB structures. The Foldseek neighbor list gives the closest experimentally determined structures in the PDB, ranked by structural alignment. TM-score near 1 means near-identical fold; near 0.3 means only rough topology match. This is how one finds what a novel AlphaFold prediction most resembles in the solved-structure universe.

Foldseek 3Di. Foldseek's 3Di representation compresses backbone geometry into a per-residue letter drawn from a learned twenty-state alphabet. It captures the tertiary interaction pattern around each residue — which residues are packed against it in space, regardless of where they are in sequence.

Radius of gyration, Cα contacts, bounding box. Radius of gyration (Rg) is the root-mean-square distance of Cα atoms from their centroid — a single number for overall size and compactness. A globular domain of N residues has Rg ≈ 2.2·N^0.38 Å; an extended or disordered chain has a much larger Rg. The Cα contact count is the number of residue pairs whose Cα atoms are within 8 Å and are more than four positions apart in sequence — a standard proxy for tertiary packing density. The bounding box is the smallest axis-aligned box enclosing all Cα atoms.

InterPro / 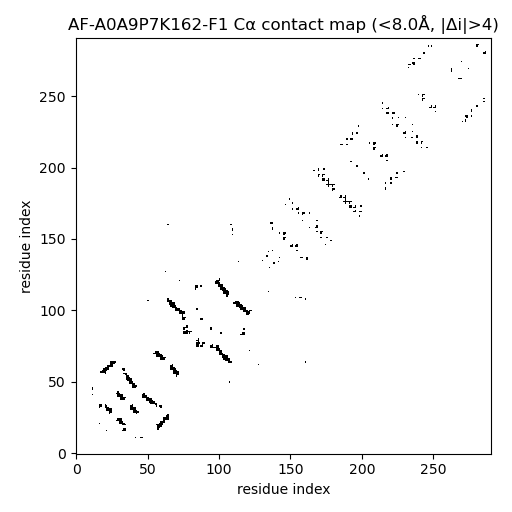GO / CATH / organism. The annotation block draws on four external resources. InterPro: which protein families and domains the sequence belongs to. GO: standardized terms for what the protein does, what process it participates in, and where in the cell it acts. CATH: which structural fold it has in the CATH hierarchy. Organism: the species of origin.

mmCIF coordinates. The mmCIF block holds the 3D Cartesian coordinates of each backbone atom (N, Cα, C, O) in ångströms. mmCIF is the PDB's canonical archive format — a tagged-loop text representation of the atomic model.

pLDDT. pLDDT is the predicted lDDT-Cα score: AlphaFold's confidence that the local environment of each residue (all inter-atomic distances within 15 Å) is correctly placed. It is a per-residue number between 0 and 100, with higher meaning more reliable.

Backbone torsions (φ/ψ). φ (phi) and ψ (psi) are the two rotatable backbone dihedrals per residue: φ is the C(i-1)–N–Cα–C torsion, ψ is the N–Cα–C–N(i+1) torsion, both in degrees on (−180°, 180°]. α-helical residues cluster near (−60°, −45°); β-strand residues near (−120°, +130°). A Ramachandran plot is simply a scatter of (φ, ψ) for every residue.

B-factor. For experimental (PDB) structures, the B-factor (temperature factor) quantifies the positional spread of each atom in the crystal — a combination of thermal vibration and static disorder — in units of Å². High B-factors mark flexible loops or poorly resolved regions; low B-factors mark the rigid, well-ordered core.

Secondary structure (3-state, P-SEA). SS3 is a coarse helix/strand/coil call (letters a/b/c) made by the P-SEA algorithm from inter-Cα distances and dihedrals. It is less detailed than DSSP but needs only Cα positions.

Predicted aligned error. Predicted aligned error is AlphaFold's pairwise confidence. Unlike pLDDT (per-residue), PAE is per-residue-pair and captures whether two parts of the structure are correctly placed relative to each other. Units are ångströms of expected positional error.

Solvent-accessible surface area. Solvent-accessible surface area (SASA) is the area in Å² traced out by the centre of a 1.4 Å probe sphere (a water molecule) rolled over the protein's van der Waals surface (Shrake–Rupley / Lee–Richards construction). Buried residues have near-zero SASA; fully exposed residues can exceed 200 Å². The total SASA scales roughly with the number of surface residues.

Secondary structure (8-state, DSSP). The SS8 string is DSSP's per-residue secondary-structure call. α-helix (H) means an i→i+4 H-bond ladder; β-strand (E) means the residue participates in a β-sheet; 3₁₀ (G) and π (I) are tighter and wider helices; T/S are turns/bends; '-' is loop.

Rendered structure images. Structure images are PyMOL renders from six orthogonal camera directions. Cartoon representation draws helices as coils and strands as arrows; sticks shows the backbone as bonds; surface shows the solvent-excluded envelope. Rainbow coloring maps sequence position to hue (blue→red, N→C); chain coloring assigns a distinct color per polypeptide.

Sequence. The amino-acid sequence is the protein's primary structure: the linear order of residues from the N-terminus to the C-terminus, written in one-letter code. Everything else here — the 3D coordinates, the secondary structure, the domain annotations — is ultimately a consequence of this string.

Contact-map, Ramachandran, and PAE plots. Three diagnostic plots accompany the record. The Cα contact map visualizes the tertiary structure as a 2D adjacency matrix (8 Å cutoff, sequence-local contacts suppressed). The Ramachandran plot shows the distribution of backbone (φ, ψ) torsions, with points in the α and β basins reflecting secondary structure content. The PAE plot shows AlphaFold's inter-residue confidence as a color matrix.